Protein AF-A0A969AAN6-F1 (afdb_monomer)

pLDDT: mean 75.28, std 13.53, range [41.28, 96.81]

Nearest PDB structures (foldseek):
  6hk0-assembly2_J  TM=3.402E-01  e=3.023E+00  Dickeya chrysanthemi
  3wev-assembly1_A  TM=3.559E-01  e=5.634E+00  Marinomonas mediterranea MMB-1
  6ssp-assembly1_B  TM=2.022E-01  e=3.643E+00  Dickeya chrysanthemi

Sequence (263 aa):
MKCCPDYSALLREIYKVVQQNKKAIGVDEYPASVPVSLINKEGKEKGAKKILNLTQLLAWYVERFDEVVGQFEIPINIDDIDLIQAGNQSVKIRLPNIAESIAEIFLMVLNMTINSEVQTNIATRTLVETGADKQQNFKSYMMLEAITEYLGFRYKEESKTMPLAFTPGEESFQKMLVEKQVEVSCIEFDDKINLPKQMQELLNAAAIIRGALWKQLDPKKDFKQQLLESLIASSELLKKGTGTLDLSKLEKEINQIQKEQNE

Radius of gyration: 55.17 Å; Cα contacts (8 Å, |Δi|>4): 167; chains: 1; bounding box: 115×36×167 Å

Structure (mmCIF, N/CA/C/O backbone):
data_AF-A0A969AAN6-F1
#
_entry.id   AF-A0A969AAN6-F1
#
loop_
_atom_site.group_PDB
_atom_site.id
_atom_site.type_symbol
_atom_site.label_atom_id
_atom_site.label_alt_id
_atom_site.label_comp_id
_atom_site.label_asym_id
_atom_site.label_entity_id
_atom_site.label_seq_id
_atom_site.pdbx_PDB_ins_code
_atom_site.Cartn_x
_atom_site.Cartn_y
_atom_site.Cartn_z
_atom_site.occupancy
_atom_site.B_iso_or_equiv
_atom_site.auth_seq_id
_atom_site.auth_comp_id
_atom_site.auth_asym_id
_atom_site.auth_atom_id
_atom_site.pdbx_PDB_model_num
ATOM 1 N N . MET A 1 1 ? 50.271 3.048 -99.594 1.00 46.69 1 MET A N 1
ATOM 2 C CA . MET A 1 1 ? 50.083 2.699 -98.169 1.00 46.69 1 MET A CA 1
ATOM 3 C C . MET A 1 1 ? 49.767 3.971 -97.393 1.00 46.69 1 MET A C 1
ATOM 5 O O . MET A 1 1 ? 50.673 4.752 -97.147 1.00 46.69 1 MET A O 1
ATOM 9 N N . LYS A 1 2 ? 48.492 4.232 -97.076 1.00 49.69 2 LYS A N 1
ATOM 10 C CA . LYS A 1 2 ? 48.108 5.223 -96.056 1.00 49.69 2 LYS A CA 1
ATOM 11 C C . LYS A 1 2 ? 47.759 4.418 -94.806 1.00 49.69 2 LYS A C 1
ATOM 13 O O . LYS A 1 2 ? 46.663 3.876 -94.715 1.00 49.69 2 LYS A O 1
ATOM 18 N N . CYS A 1 3 ? 48.748 4.212 -93.942 1.00 53.47 3 CYS A N 1
ATOM 19 C CA . CYS A 1 3 ? 48.551 3.529 -92.669 1.00 53.47 3 CYS A CA 1
ATOM 20 C C . CYS A 1 3 ? 47.768 4.450 -91.727 1.00 53.47 3 CYS A C 1
ATOM 22 O O . CYS A 1 3 ? 48.200 5.572 -91.482 1.00 53.47 3 CYS A O 1
ATOM 24 N N . CYS A 1 4 ? 46.662 3.917 -91.203 1.00 61.09 4 CYS A N 1
ATOM 25 C CA . CYS A 1 4 ? 45.775 4.456 -90.165 1.00 61.09 4 CYS A CA 1
ATOM 26 C C . CYS A 1 4 ? 44.693 5.467 -90.624 1.00 61.09 4 CYS A C 1
ATOM 28 O O . CYS A 1 4 ? 45.016 6.544 -91.123 1.00 61.09 4 CYS A O 1
ATOM 30 N N . PRO A 1 5 ? 43.397 5.145 -90.420 1.00 64.31 5 PRO A N 1
ATOM 31 C CA . PRO A 1 5 ? 42.304 6.117 -90.460 1.00 64.31 5 PRO A CA 1
ATOM 32 C C . PRO A 1 5 ? 42.506 7.218 -89.410 1.00 64.31 5 PRO A C 1
ATOM 34 O O . PRO A 1 5 ? 42.994 6.956 -88.310 1.00 64.31 5 PRO A O 1
ATOM 37 N N . ASP A 1 6 ? 42.126 8.450 -89.745 1.00 66.50 6 ASP A N 1
ATOM 38 C CA . ASP A 1 6 ? 42.251 9.610 -88.862 1.00 66.50 6 ASP A CA 1
ATOM 39 C C . ASP A 1 6 ? 41.150 9.593 -87.784 1.00 66.50 6 ASP A C 1
ATOM 41 O O . ASP A 1 6 ? 40.054 10.122 -87.958 1.00 66.50 6 ASP A O 1
ATOM 45 N N . TYR A 1 7 ? 41.434 8.937 -86.656 1.00 70.31 7 TYR A N 1
ATOM 46 C CA . TYR A 1 7 ? 40.532 8.840 -85.499 1.00 70.31 7 TYR A CA 1
ATOM 47 C C . TYR A 1 7 ? 40.575 10.077 -84.579 1.00 70.31 7 TYR A C 1
ATOM 49 O O . TYR A 1 7 ? 40.035 10.049 -83.469 1.00 70.31 7 TYR A O 1
ATOM 57 N N . SER A 1 8 ? 41.210 11.175 -85.004 1.00 74.88 8 SER A N 1
ATOM 58 C CA . SER A 1 8 ? 41.414 12.367 -84.169 1.00 74.88 8 SER A CA 1
ATOM 59 C C . SER A 1 8 ? 40.109 13.049 -83.734 1.00 74.88 8 SER A C 1
ATOM 61 O O . SER A 1 8 ? 40.045 13.591 -82.629 1.00 74.88 8 SER A O 1
ATOM 63 N N . ALA A 1 9 ? 39.052 12.989 -84.550 1.00 77.06 9 ALA A N 1
ATOM 64 C CA . ALA A 1 9 ? 37.740 13.549 -84.216 1.00 77.06 9 ALA A CA 1
ATOM 65 C C . ALA A 1 9 ? 37.031 12.755 -83.103 1.00 77.06 9 ALA A C 1
ATOM 67 O O . ALA A 1 9 ? 36.585 13.337 -82.115 1.00 77.06 9 ALA A O 1
ATOM 68 N N . LEU A 1 10 ? 37.012 11.425 -83.221 1.00 80.81 10 LEU A N 1
ATOM 69 C CA . LEU A 1 10 ? 36.385 10.521 -82.253 1.00 80.81 10 LEU A CA 1
ATOM 70 C C . LEU A 1 10 ? 37.125 10.534 -80.905 1.00 80.81 10 LEU A C 1
ATOM 72 O O . LEU A 1 10 ? 36.500 10.566 -79.848 1.00 80.81 10 LEU A O 1
ATOM 76 N N . LEU A 1 11 ? 38.460 10.629 -80.924 1.00 81.38 11 LEU A N 1
ATOM 77 C CA . LEU A 1 11 ? 39.267 10.797 -79.709 1.00 81.38 11 LEU A CA 1
ATOM 78 C C . LEU A 1 11 ? 38.970 12.114 -78.972 1.00 81.38 11 LEU A C 1
ATOM 80 O O . LEU A 1 11 ? 38.941 12.129 -77.742 1.00 81.38 11 LEU A O 1
ATOM 84 N N . ARG A 1 12 ? 38.715 13.217 -79.692 1.00 82.38 12 ARG A N 1
ATOM 85 C CA . ARG A 1 12 ? 38.344 14.508 -79.078 1.00 82.38 12 ARG A CA 1
ATOM 86 C C . ARG A 1 12 ? 36.968 14.461 -78.421 1.00 82.38 12 ARG A C 1
ATOM 88 O O . ARG A 1 12 ? 36.775 15.078 -77.375 1.00 82.38 12 ARG A O 1
ATOM 95 N N . GLU A 1 13 ? 36.022 13.756 -79.028 1.00 84.00 13 GLU A N 1
ATOM 96 C CA . GLU A 1 13 ? 34.670 13.607 -78.491 1.00 84.00 13 GLU A CA 1
ATOM 97 C C . GLU A 1 13 ? 34.660 12.715 -77.245 1.00 84.00 13 GLU A C 1
ATOM 99 O O . GLU A 1 13 ? 34.151 13.127 -76.203 1.00 84.00 13 GLU A O 1
ATOM 104 N N . ILE A 1 14 ? 35.355 11.572 -77.293 1.00 85.56 14 ILE A N 1
ATOM 105 C CA . ILE A 1 14 ? 35.567 10.712 -76.120 1.00 85.56 14 ILE A CA 1
ATOM 106 C C . ILE A 1 14 ? 36.261 11.490 -74.998 1.00 85.56 14 ILE A C 1
ATOM 108 O O . ILE A 1 14 ? 35.837 11.414 -73.848 1.00 85.56 14 ILE A O 1
ATOM 112 N N . TYR A 1 15 ? 37.284 12.291 -75.310 1.00 86.12 15 TYR A N 1
ATOM 113 C CA . TYR A 1 15 ? 37.968 13.106 -74.306 1.00 86.12 15 TYR A CA 1
ATOM 114 C C . TYR A 1 15 ? 37.029 14.116 -73.632 1.00 86.12 15 TYR A C 1
ATOM 116 O O . TYR A 1 15 ? 37.066 14.256 -72.410 1.00 86.12 15 TYR A O 1
ATOM 124 N N . LYS A 1 16 ? 36.145 14.782 -74.389 1.00 85.69 16 LYS A N 1
ATOM 125 C CA . LYS A 1 16 ? 35.135 15.690 -73.818 1.00 85.69 16 LYS A CA 1
ATOM 126 C C . LYS A 1 16 ? 34.173 14.961 -72.883 1.00 85.69 16 LYS A C 1
ATOM 128 O O . LYS A 1 16 ? 33.934 15.452 -71.783 1.00 85.69 16 LYS A O 1
ATOM 133 N N . VAL A 1 17 ? 33.668 13.797 -73.289 1.00 84.62 17 VAL A N 1
ATOM 134 C CA . VAL A 1 17 ? 32.757 12.984 -72.464 1.00 84.62 17 VAL A CA 1
ATOM 135 C C . VAL A 1 17 ? 33.457 12.504 -71.191 1.00 84.62 17 VAL A C 1
ATOM 137 O O . VAL A 1 17 ? 32.902 12.598 -70.100 1.00 84.62 17 VAL A O 1
ATOM 140 N N . VAL A 1 18 ? 34.713 12.064 -71.293 1.00 85.38 18 VAL A N 1
ATOM 141 C CA . VAL A 1 18 ? 35.516 11.656 -70.132 1.00 85.38 18 VAL A CA 1
ATOM 142 C C . VAL A 1 18 ? 35.739 12.827 -69.172 1.00 85.38 18 VAL A C 1
ATOM 144 O O . VAL A 1 18 ? 35.601 12.643 -67.967 1.00 85.38 18 VAL A O 1
ATOM 147 N N . GLN A 1 19 ? 36.032 14.030 -69.669 1.00 82.56 19 GLN A N 1
ATOM 148 C CA . GLN A 1 19 ? 36.203 15.220 -68.825 1.00 82.56 19 GLN A CA 1
ATOM 149 C C . GLN A 1 19 ? 34.896 15.658 -68.149 1.00 82.56 19 GLN A C 1
ATOM 151 O O . GLN A 1 19 ? 34.893 16.012 -66.972 1.00 82.56 19 GLN A O 1
ATOM 156 N N . GLN A 1 20 ? 33.768 15.582 -68.859 1.00 82.69 20 GLN A N 1
ATOM 157 C CA . GLN A 1 20 ? 32.450 15.843 -68.276 1.00 82.69 20 GLN A CA 1
ATOM 158 C C . GLN A 1 20 ? 32.121 14.842 -67.162 1.00 82.69 20 GLN A C 1
ATOM 160 O O . GLN A 1 20 ? 31.696 15.253 -66.085 1.00 82.69 20 GLN A O 1
ATOM 165 N N . ASN A 1 21 ? 32.394 13.553 -67.379 1.00 81.00 21 ASN A N 1
ATOM 166 C CA . ASN A 1 21 ? 32.179 12.512 -66.375 1.00 81.00 21 ASN A CA 1
ATOM 167 C C . ASN A 1 21 ? 33.110 12.668 -65.165 1.00 81.00 21 ASN A C 1
ATOM 169 O O . ASN A 1 21 ? 32.663 12.527 -64.031 1.00 81.00 21 ASN A O 1
ATOM 173 N N . LYS A 1 22 ? 34.385 13.013 -65.376 1.00 81.38 22 LYS A N 1
ATOM 174 C CA . LYS A 1 22 ? 35.328 13.296 -64.282 1.00 81.38 22 LYS A CA 1
ATOM 175 C C . LYS A 1 22 ? 34.863 14.450 -63.405 1.00 81.38 22 LYS A C 1
ATOM 177 O O . LYS A 1 22 ? 34.877 14.312 -62.185 1.00 81.38 22 LYS A O 1
ATOM 182 N N . LYS A 1 23 ? 34.390 15.536 -64.025 1.00 79.25 23 LYS A N 1
ATOM 183 C CA . LYS A 1 23 ? 33.840 16.697 -63.320 1.00 79.25 23 LYS A CA 1
ATOM 184 C C . LYS A 1 23 ? 32.531 16.372 -62.597 1.00 79.25 23 LYS A C 1
ATOM 186 O O . LYS A 1 23 ? 32.333 16.839 -61.485 1.00 79.25 23 LYS A O 1
ATOM 191 N N . ALA A 1 24 ? 31.659 15.562 -63.198 1.00 75.31 24 ALA A N 1
ATOM 192 C CA . ALA A 1 24 ? 30.404 15.137 -62.576 1.00 75.31 24 ALA A CA 1
ATOM 193 C C . ALA A 1 24 ? 30.620 14.214 -61.362 1.00 75.31 24 ALA A C 1
ATOM 195 O O . ALA A 1 24 ? 29.865 14.285 -60.400 1.00 75.31 24 ALA A O 1
ATOM 196 N N . ILE A 1 25 ? 31.649 13.361 -61.403 1.00 77.75 25 ILE A N 1
ATOM 197 C CA . ILE A 1 25 ? 31.992 12.416 -60.326 1.00 77.75 25 ILE A CA 1
ATOM 198 C C . ILE A 1 25 ? 32.949 13.056 -59.293 1.00 77.75 25 ILE A C 1
ATOM 200 O O . ILE A 1 25 ? 33.106 12.538 -58.190 1.00 77.75 25 ILE A O 1
ATOM 204 N N . GLY A 1 26 ? 33.589 14.183 -59.626 1.00 76.00 26 GLY A N 1
ATOM 205 C CA . GLY A 1 26 ? 34.532 14.882 -58.744 1.00 76.00 26 GLY A CA 1
ATOM 206 C C . GLY A 1 26 ? 35.886 14.176 -58.605 1.00 76.00 26 GLY A C 1
ATOM 207 O O . GLY A 1 26 ? 36.566 14.323 -57.595 1.00 76.00 26 GLY A O 1
ATOM 208 N N . VAL A 1 27 ? 36.298 13.379 -59.599 1.00 77.50 27 VAL A N 1
ATOM 209 C CA . VAL A 1 27 ? 37.546 12.585 -59.525 1.00 77.50 27 VAL A CA 1
ATOM 210 C C . VAL A 1 27 ? 38.800 13.470 -59.590 1.00 77.50 27 VAL A C 1
ATO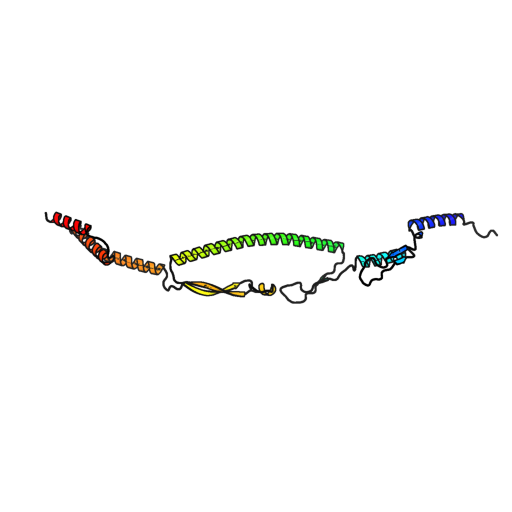M 212 O O . VAL A 1 27 ? 39.849 13.081 -59.084 1.00 77.50 27 VAL A O 1
ATOM 215 N N . ASP A 1 28 ? 38.690 14.668 -60.169 1.00 76.75 28 ASP A N 1
ATOM 216 C CA . ASP A 1 28 ? 39.804 15.620 -60.286 1.00 76.75 28 ASP A CA 1
ATOM 217 C C . ASP A 1 28 ? 40.133 16.338 -58.960 1.00 76.75 28 ASP A C 1
ATOM 219 O O . ASP A 1 28 ? 41.177 16.976 -58.851 1.00 76.75 28 ASP A O 1
ATOM 223 N N . GLU A 1 29 ? 39.269 16.227 -57.944 1.00 77.94 29 GLU A N 1
ATOM 224 C CA . GLU A 1 29 ? 39.454 16.862 -56.629 1.00 77.94 29 GLU A CA 1
ATOM 225 C C . GLU A 1 29 ? 40.270 15.994 -55.650 1.00 77.94 29 GLU A C 1
ATOM 227 O O . GLU A 1 29 ? 40.600 16.429 -54.546 1.00 77.94 29 GLU A O 1
ATOM 232 N N . TYR A 1 30 ? 40.643 14.772 -56.052 1.00 79.75 30 TYR A N 1
ATOM 233 C CA . TYR A 1 30 ? 41.543 13.912 -55.283 1.00 79.75 30 TYR A CA 1
ATOM 234 C C . TYR A 1 30 ? 43.016 14.247 -55.589 1.00 79.75 30 TYR A C 1
ATOM 236 O O . TYR A 1 30 ? 43.366 14.484 -56.745 1.00 79.75 30 TYR A O 1
ATOM 244 N N . PRO A 1 31 ? 43.924 14.211 -54.593 1.00 80.62 31 PRO A N 1
ATOM 245 C CA . PRO A 1 31 ? 43.740 13.643 -53.258 1.00 80.62 31 PRO A CA 1
ATOM 246 C C . PRO A 1 31 ? 43.085 14.573 -52.228 1.00 80.62 31 PRO A C 1
ATOM 248 O O . PRO A 1 31 ? 43.532 15.699 -52.021 1.00 80.62 31 PRO A O 1
ATOM 251 N N . ALA A 1 32 ? 42.109 14.041 -51.489 1.00 81.81 32 ALA A N 1
ATOM 252 C CA . ALA A 1 32 ? 41.458 14.723 -50.371 1.00 81.81 32 ALA A CA 1
ATOM 253 C C . ALA A 1 32 ? 42.092 14.318 -49.030 1.00 81.81 32 ALA A C 1
ATOM 255 O O . ALA A 1 32 ? 42.529 13.179 -48.849 1.00 81.81 32 ALA A O 1
ATOM 256 N N . SER A 1 33 ? 42.144 15.244 -48.073 1.00 83.56 33 SER A N 1
ATOM 257 C CA . SER A 1 33 ? 42.649 14.993 -46.719 1.00 83.56 33 SER A CA 1
ATOM 258 C C . SER A 1 33 ? 41.476 14.877 -45.752 1.00 83.56 33 SER A C 1
ATOM 260 O O . SER A 1 33 ? 40.798 15.869 -45.499 1.00 83.56 33 SER A O 1
ATOM 262 N N . VAL A 1 34 ? 41.249 13.686 -45.202 1.00 84.94 34 VAL A N 1
ATOM 263 C CA . VAL A 1 34 ? 40.163 13.419 -44.244 1.00 84.94 34 VAL A CA 1
ATOM 264 C C . VAL A 1 34 ? 40.731 13.053 -42.871 1.00 84.94 34 VAL A C 1
ATOM 266 O O . VAL A 1 34 ? 41.859 12.558 -42.792 1.00 84.94 34 VAL A O 1
ATOM 269 N N . PRO A 1 35 ? 40.002 13.278 -41.767 1.00 83.31 35 PRO A N 1
ATOM 270 C CA . PRO A 1 35 ? 40.460 12.837 -40.455 1.00 83.31 35 PRO A CA 1
ATOM 271 C C . PRO A 1 35 ? 40.505 11.306 -40.370 1.00 83.31 35 PRO A C 1
ATOM 273 O O . PRO A 1 35 ? 39.678 10.607 -40.954 1.00 83.31 35 PRO A O 1
ATOM 276 N N . VAL A 1 36 ? 41.474 10.775 -39.622 1.00 80.69 36 VAL A N 1
ATOM 277 C CA . VAL A 1 36 ? 41.607 9.327 -39.397 1.00 80.69 36 VAL A CA 1
ATOM 278 C C . VAL A 1 36 ? 40.400 8.776 -38.640 1.00 80.69 36 VAL A C 1
ATOM 280 O O . VAL A 1 36 ? 39.947 7.704 -39.001 1.00 80.69 36 VAL A O 1
ATOM 283 N N . SER A 1 37 ? 39.840 9.511 -37.672 1.00 77.50 37 SER A N 1
ATOM 284 C CA . SER A 1 37 ? 38.659 9.132 -36.879 1.00 77.50 37 SER A CA 1
ATOM 285 C C . SER A 1 37 ? 37.727 10.333 -36.697 1.00 77.50 37 SER A C 1
ATOM 287 O O . SER A 1 37 ? 38.204 11.458 -36.540 1.00 77.50 37 SER A O 1
ATOM 289 N N . LEU A 1 38 ? 36.408 10.100 -36.686 1.00 75.44 38 LEU A N 1
ATOM 290 C CA . LEU A 1 38 ? 35.402 11.122 -36.342 1.00 75.44 38 LEU A CA 1
ATOM 291 C C . LEU A 1 38 ? 35.129 11.201 -34.831 1.00 75.44 38 LEU A C 1
ATOM 293 O O . LEU A 1 38 ? 34.521 12.161 -34.363 1.00 75.44 38 LEU A O 1
ATOM 297 N N . ILE A 1 39 ? 35.596 10.213 -34.062 1.00 74.12 39 ILE A N 1
ATOM 298 C CA . ILE A 1 39 ? 35.411 10.145 -32.612 1.00 74.12 39 ILE A CA 1
ATOM 299 C C . ILE A 1 39 ? 36.746 10.412 -31.921 1.00 74.12 39 ILE A C 1
ATOM 301 O O . ILE A 1 39 ? 37.727 9.695 -32.139 1.00 74.12 39 ILE A O 1
ATOM 305 N N . ASN A 1 40 ? 36.757 11.402 -31.031 1.00 62.03 40 ASN A N 1
ATOM 306 C CA . ASN A 1 40 ? 37.857 11.654 -30.106 1.00 62.03 40 ASN A CA 1
ATOM 307 C C . ASN A 1 40 ? 37.678 10.787 -28.850 1.00 62.03 40 ASN A C 1
ATOM 309 O O . ASN A 1 40 ? 37.152 11.251 -27.844 1.00 62.03 40 ASN A O 1
ATOM 313 N N . LYS A 1 41 ? 38.099 9.520 -28.908 1.00 57.06 41 LYS A N 1
ATOM 314 C CA . LYS A 1 41 ? 38.332 8.705 -27.702 1.00 57.06 41 LYS A CA 1
ATOM 315 C C . LYS A 1 41 ? 39.822 8.733 -27.371 1.00 57.06 41 LYS A C 1
ATOM 317 O O . LYS A 1 41 ? 40.653 8.683 -28.280 1.00 57.06 41 LYS A O 1
ATOM 322 N N . GLU A 1 42 ? 40.155 8.827 -26.086 1.00 49.59 42 GLU A N 1
ATOM 323 C CA . GLU A 1 42 ? 41.535 8.735 -25.604 1.00 49.59 42 GLU A CA 1
ATOM 324 C C . GLU A 1 42 ? 42.153 7.418 -26.104 1.00 49.59 42 GLU A C 1
ATOM 326 O O . GLU A 1 42 ? 41.654 6.338 -25.802 1.00 49.59 42 GLU A O 1
ATOM 331 N N . GLY A 1 43 ? 43.180 7.513 -26.958 1.00 54.94 43 GLY A N 1
ATOM 332 C CA . GLY A 1 43 ? 43.880 6.355 -27.529 1.00 54.94 43 GLY A CA 1
ATOM 333 C C . GLY A 1 43 ? 43.631 6.045 -29.014 1.00 54.94 43 GLY A C 1
ATOM 334 O O . GLY A 1 43 ? 44.297 5.155 -29.534 1.00 54.94 43 GLY A O 1
ATOM 335 N N . LYS A 1 44 ? 42.750 6.762 -29.734 1.00 57.28 44 LYS A N 1
ATOM 336 C CA . LYS A 1 44 ? 42.672 6.662 -31.211 1.00 57.28 44 LYS A CA 1
ATOM 337 C C . LYS A 1 44 ? 43.577 7.695 -31.896 1.00 57.28 44 LYS A C 1
ATOM 339 O O . LYS A 1 44 ? 43.675 8.838 -31.449 1.00 57.28 44 LYS A O 1
ATOM 344 N N . GLU A 1 45 ? 44.239 7.281 -32.979 1.00 57.03 45 GLU A N 1
ATOM 345 C CA . GLU A 1 45 ? 45.219 8.090 -33.713 1.00 57.03 45 GLU A CA 1
ATOM 346 C C . GLU A 1 45 ? 44.623 9.421 -34.196 1.00 57.03 45 GLU A C 1
ATOM 348 O O . GLU A 1 45 ? 43.704 9.467 -35.017 1.00 57.03 45 GLU A O 1
ATOM 353 N N . LYS A 1 46 ? 45.183 10.529 -33.698 1.00 59.56 46 LYS A N 1
ATOM 354 C CA . LYS A 1 46 ? 44.942 11.867 -34.239 1.00 59.56 46 LYS A CA 1
ATOM 355 C C . LYS A 1 46 ? 45.806 12.026 -35.484 1.00 59.56 46 LYS A C 1
ATOM 357 O O . LYS A 1 46 ? 47.025 12.124 -35.385 1.00 59.56 46 LYS A O 1
ATOM 362 N N . GLY A 1 47 ? 45.179 12.059 -36.653 1.00 68.00 47 GLY A N 1
ATOM 363 C CA . GLY A 1 47 ? 45.892 12.215 -37.913 1.00 68.00 47 GLY A CA 1
ATOM 364 C C . GLY A 1 47 ? 44.962 12.540 -39.071 1.00 68.00 47 GLY A C 1
ATOM 365 O O . GLY A 1 47 ? 43.743 12.390 -38.970 1.00 68.00 47 GLY A O 1
ATOM 366 N N . ALA A 1 48 ? 45.552 12.983 -40.176 1.00 76.81 48 ALA A N 1
ATOM 367 C CA . ALA A 1 48 ? 44.862 13.157 -41.444 1.00 76.81 48 ALA A CA 1
ATOM 368 C C . ALA A 1 48 ? 45.292 12.043 -42.409 1.00 76.81 48 ALA A C 1
ATOM 370 O O . ALA A 1 48 ? 46.483 11.860 -42.666 1.00 76.81 48 ALA A O 1
ATOM 371 N N . LYS A 1 49 ? 44.324 11.293 -42.940 1.00 81.81 49 LYS A N 1
ATOM 372 C CA . LYS A 1 49 ? 44.528 10.271 -43.968 1.00 81.81 49 LYS A CA 1
ATOM 373 C C . LYS A 1 49 ? 44.298 10.911 -45.333 1.00 81.81 49 LYS A C 1
ATOM 375 O O . LYS A 1 49 ? 43.263 11.531 -45.573 1.00 81.81 49 LYS A O 1
ATOM 380 N N . LYS A 1 50 ? 45.263 10.756 -46.240 1.00 84.56 50 LYS A N 1
ATOM 381 C CA . LYS A 1 50 ? 45.091 11.160 -47.640 1.00 84.56 50 LYS A CA 1
ATOM 382 C C . LYS A 1 50 ? 44.339 10.070 -48.390 1.00 84.56 50 LYS A C 1
ATOM 384 O O . LYS A 1 50 ? 44.727 8.905 -48.345 1.00 84.56 50 LYS A O 1
ATOM 389 N N . ILE A 1 51 ? 43.287 10.468 -49.084 1.00 84.44 51 ILE A N 1
ATOM 390 C CA . ILE A 1 51 ? 42.441 9.608 -49.901 1.00 84.44 51 ILE A CA 1
ATOM 391 C C . ILE A 1 51 ? 42.702 9.945 -51.360 1.00 84.44 51 ILE A C 1
ATOM 393 O O . ILE A 1 51 ? 42.615 11.104 -51.756 1.00 84.44 51 ILE A O 1
ATOM 397 N N . LEU A 1 52 ? 43.058 8.930 -52.145 1.00 84.06 52 LEU A N 1
ATOM 398 C CA . LEU A 1 52 ? 43.545 9.091 -53.517 1.00 84.06 52 LEU A CA 1
ATOM 399 C C . LEU A 1 52 ? 42.444 8.905 -54.567 1.00 84.06 52 LEU A C 1
ATOM 401 O O . LEU A 1 52 ? 42.627 9.301 -55.714 1.00 84.06 52 LEU A O 1
ATOM 405 N N . ASN A 1 53 ? 41.327 8.270 -54.206 1.00 83.31 53 ASN A N 1
ATOM 406 C CA . ASN A 1 53 ? 40.223 8.001 -55.120 1.00 83.31 53 ASN A CA 1
ATOM 407 C C . ASN A 1 53 ? 38.874 7.908 -54.385 1.00 83.31 53 ASN A C 1
ATOM 409 O O . ASN A 1 53 ? 38.813 7.764 -53.163 1.00 83.31 53 ASN A O 1
ATOM 413 N N . LEU A 1 54 ? 37.788 7.939 -55.160 1.00 83.81 54 LEU A N 1
ATOM 414 C CA . LEU A 1 54 ? 36.418 7.868 -54.649 1.00 83.81 54 LEU A CA 1
ATOM 415 C C . LEU A 1 54 ? 36.126 6.572 -53.880 1.00 83.81 54 LEU A C 1
ATOM 417 O O . LEU A 1 54 ? 35.440 6.599 -52.864 1.00 83.81 54 LEU A O 1
ATOM 421 N N . THR A 1 55 ? 36.673 5.438 -54.319 1.00 85.56 55 THR A N 1
ATOM 422 C CA . THR A 1 55 ? 36.476 4.147 -53.642 1.00 85.56 55 THR A CA 1
ATOM 423 C C . THR A 1 55 ? 37.048 4.161 -52.224 1.00 85.56 55 THR A C 1
ATOM 425 O O . THR A 1 55 ? 36.418 3.653 -51.302 1.00 85.56 55 THR A O 1
ATOM 428 N N . GLN A 1 56 ? 38.213 4.783 -52.026 1.00 84.12 56 GLN A N 1
ATOM 429 C CA . GLN A 1 56 ? 38.808 4.970 -50.704 1.00 84.12 56 GLN A CA 1
ATOM 430 C C . GLN A 1 56 ? 38.001 5.954 -49.847 1.00 84.12 56 GLN A C 1
ATOM 432 O O . GLN A 1 56 ? 37.934 5.758 -48.636 1.00 84.12 56 GLN A O 1
ATOM 437 N N . LEU A 1 57 ? 37.363 6.967 -50.449 1.00 85.56 57 LEU A N 1
ATOM 438 C CA . LEU A 1 57 ? 36.442 7.858 -49.734 1.00 85.56 57 LEU A CA 1
ATOM 439 C C . LEU A 1 57 ? 35.199 7.113 -49.249 1.00 85.56 57 LEU A C 1
ATOM 441 O O . LEU A 1 57 ? 34.817 7.264 -48.094 1.00 85.56 57 LEU A O 1
ATOM 445 N N . LEU A 1 58 ? 34.604 6.283 -50.105 1.00 86.25 58 LEU A N 1
ATOM 446 C CA . LEU A 1 58 ? 33.446 5.459 -49.759 1.00 86.25 58 LEU A CA 1
ATOM 447 C C . LEU A 1 58 ? 33.784 4.434 -48.672 1.00 86.25 58 LEU A C 1
ATOM 449 O O . LEU A 1 58 ? 33.036 4.308 -47.709 1.00 86.25 58 LEU A O 1
ATOM 453 N N . ALA A 1 59 ? 34.927 3.752 -48.784 1.00 85.75 59 ALA A N 1
ATOM 454 C CA . ALA A 1 59 ? 35.392 2.824 -47.755 1.00 85.75 59 ALA A CA 1
ATOM 455 C C . ALA A 1 59 ? 35.610 3.539 -46.413 1.00 85.75 59 ALA A C 1
ATOM 457 O O . ALA A 1 59 ? 35.106 3.092 -45.387 1.00 85.75 59 ALA A O 1
ATOM 458 N N . TRP A 1 60 ? 36.280 4.697 -46.429 1.00 86.12 60 TRP A N 1
ATOM 459 C CA . TRP A 1 60 ? 36.450 5.520 -45.234 1.00 86.12 60 TRP A CA 1
ATOM 460 C C . TRP A 1 60 ? 35.104 5.965 -44.651 1.00 86.12 60 TRP A C 1
ATOM 462 O O . TRP A 1 60 ? 34.917 5.890 -43.441 1.00 86.12 60 TRP A O 1
ATOM 472 N N . TYR A 1 61 ? 34.156 6.384 -45.492 1.00 85.44 61 TYR A N 1
ATOM 473 C CA . TYR A 1 61 ? 32.832 6.816 -45.053 1.00 85.44 61 TYR A CA 1
ATOM 474 C C . TYR A 1 61 ? 32.070 5.686 -44.361 1.00 85.44 61 TYR A C 1
ATOM 476 O O . TYR A 1 61 ? 31.547 5.904 -43.276 1.00 85.44 61 TYR A O 1
ATOM 484 N N . VAL A 1 62 ? 32.052 4.481 -44.939 1.00 85.31 62 VAL A N 1
ATOM 485 C CA . VAL A 1 62 ? 31.383 3.316 -44.339 1.00 85.31 62 VAL A CA 1
ATOM 486 C C . VAL A 1 62 ? 32.046 2.920 -43.019 1.00 85.31 62 VAL A C 1
ATOM 488 O O . VAL A 1 62 ? 31.343 2.719 -42.037 1.00 85.31 62 VAL A O 1
ATOM 491 N N . GLU A 1 63 ? 33.381 2.889 -42.954 1.00 82.44 63 GLU A N 1
ATOM 492 C CA . GLU A 1 63 ? 34.104 2.623 -41.702 1.00 82.44 63 GLU A CA 1
ATOM 493 C C . GLU A 1 63 ? 33.799 3.671 -40.627 1.00 82.44 63 GLU A C 1
ATOM 495 O O . GLU A 1 63 ? 33.596 3.333 -39.466 1.00 82.44 63 GLU A O 1
ATOM 500 N N . ARG A 1 64 ? 33.777 4.962 -40.983 1.00 83.69 64 ARG A N 1
ATOM 501 C CA . ARG A 1 64 ? 33.476 6.023 -40.013 1.00 83.69 64 ARG A CA 1
ATOM 502 C C . ARG A 1 64 ? 32.002 6.040 -39.622 1.00 83.69 64 ARG A C 1
ATOM 504 O O . ARG A 1 64 ? 31.691 6.387 -38.489 1.00 83.69 64 ARG A O 1
ATOM 511 N N . PHE A 1 65 ? 31.106 5.683 -40.535 1.00 81.00 65 PHE A N 1
ATOM 512 C CA . PHE A 1 65 ? 29.685 5.545 -40.250 1.00 81.00 65 PHE A CA 1
ATOM 513 C C . PHE A 1 65 ? 29.441 4.393 -39.271 1.00 81.00 65 PHE A C 1
ATOM 515 O O . PHE A 1 65 ? 28.735 4.591 -38.290 1.00 81.00 65 PHE A O 1
ATOM 522 N N . ASP A 1 66 ? 30.105 3.251 -39.463 1.00 76.62 66 ASP A N 1
ATOM 523 C CA . ASP A 1 66 ? 30.112 2.139 -38.504 1.00 76.62 66 ASP A CA 1
ATOM 524 C C . ASP A 1 66 ? 30.721 2.553 -37.153 1.00 76.62 66 ASP A C 1
ATOM 526 O O . ASP A 1 66 ? 30.169 2.253 -36.100 1.00 76.62 66 ASP A O 1
ATOM 530 N N . GLU A 1 67 ? 31.798 3.347 -37.145 1.00 71.62 67 GLU A N 1
ATOM 531 C CA . GLU A 1 67 ? 32.343 3.874 -35.889 1.00 71.62 67 GLU A CA 1
ATOM 532 C C . GLU A 1 67 ? 31.374 4.803 -35.142 1.00 71.62 67 GLU A C 1
ATOM 534 O O . GLU A 1 67 ? 31.308 4.735 -33.914 1.00 71.62 67 GLU A O 1
ATOM 539 N N . VAL A 1 68 ? 30.679 5.697 -35.857 1.00 70.94 68 VAL A N 1
ATOM 540 C CA . VAL A 1 68 ? 29.777 6.712 -35.280 1.00 70.94 68 VAL A CA 1
ATOM 541 C C . VAL A 1 68 ? 28.451 6.105 -34.840 1.00 70.94 68 VAL A C 1
ATOM 543 O O . VAL A 1 68 ? 27.947 6.466 -33.779 1.00 70.94 68 VAL A O 1
ATOM 546 N N . VAL A 1 69 ? 27.887 5.206 -35.644 1.00 69.62 69 VAL A N 1
ATOM 547 C CA . VAL A 1 69 ? 26.596 4.568 -35.363 1.00 69.62 69 VAL A CA 1
ATOM 548 C C . VAL A 1 69 ? 26.762 3.342 -34.456 1.00 69.62 69 VAL A C 1
ATOM 550 O O . VAL A 1 69 ? 25.861 3.037 -33.678 1.00 69.62 69 VAL A O 1
ATOM 553 N N . GLY A 1 70 ? 27.939 2.708 -34.462 1.00 65.62 70 GLY A N 1
ATOM 554 C CA . GLY A 1 70 ? 28.249 1.517 -33.676 1.00 65.62 70 GLY A CA 1
ATOM 555 C C . GLY A 1 70 ? 27.724 0.223 -34.308 1.00 65.62 70 GLY A C 1
ATOM 556 O O . GLY A 1 70 ? 27.212 0.212 -35.424 1.00 65.62 70 GLY A O 1
ATOM 557 N N . GLN A 1 71 ? 27.837 -0.887 -33.568 1.00 60.44 71 GLN A N 1
ATOM 558 C CA . GLN A 1 71 ? 27.286 -2.178 -33.987 1.00 60.44 71 GLN A CA 1
ATOM 559 C C . GLN A 1 71 ? 25.753 -2.127 -34.028 1.00 60.44 71 GLN A C 1
ATOM 561 O O . GLN A 1 71 ? 25.098 -1.886 -33.012 1.00 60.44 71 GLN A O 1
ATOM 566 N N . PHE A 1 72 ? 25.184 -2.410 -35.198 1.00 55.84 72 PHE A N 1
ATOM 567 C CA . PHE A 1 72 ? 23.771 -2.740 -35.344 1.00 55.84 72 PHE A CA 1
ATOM 568 C C . PHE A 1 72 ? 23.566 -4.171 -34.818 1.00 55.84 72 PHE A C 1
ATOM 570 O O . PHE A 1 72 ? 24.193 -5.086 -35.339 1.00 55.84 72 PHE A O 1
ATOM 577 N N . GLU A 1 73 ? 22.708 -4.345 -33.806 1.00 53.66 73 GLU A N 1
ATOM 578 C CA . GLU A 1 73 ? 22.551 -5.541 -32.947 1.00 53.66 73 GLU A CA 1
ATOM 579 C C . GLU A 1 73 ? 23.475 -5.527 -31.710 1.00 53.66 73 GLU A C 1
ATOM 581 O O . GLU A 1 73 ? 24.506 -6.193 -31.647 1.00 53.66 73 GLU A O 1
ATOM 586 N N . ILE A 1 74 ? 23.074 -4.772 -30.679 1.00 56.34 74 ILE A N 1
ATOM 587 C CA . ILE A 1 74 ? 23.679 -4.856 -29.343 1.00 56.34 74 ILE A CA 1
ATOM 588 C C . ILE A 1 74 ? 22.938 -5.959 -28.571 1.00 56.34 74 ILE A C 1
ATOM 590 O O . ILE A 1 74 ? 21.764 -5.768 -28.246 1.00 56.34 74 ILE A O 1
ATOM 594 N N . PRO A 1 75 ? 23.567 -7.109 -28.265 1.00 57.03 75 PRO A N 1
ATOM 595 C CA . PRO A 1 75 ? 22.950 -8.114 -27.412 1.00 57.03 75 PRO A CA 1
ATOM 596 C C . PRO A 1 75 ? 22.926 -7.594 -25.973 1.00 57.03 75 PRO A C 1
ATOM 598 O O . PRO A 1 75 ? 23.955 -7.554 -25.296 1.00 57.03 75 PRO A O 1
ATOM 601 N N . ILE A 1 76 ? 21.751 -7.184 -25.503 1.00 59.31 76 ILE A N 1
ATOM 602 C CA . ILE A 1 76 ? 21.547 -6.840 -24.097 1.00 59.31 76 ILE A CA 1
ATOM 603 C C . ILE A 1 76 ? 21.219 -8.145 -23.369 1.00 59.31 76 ILE A C 1
ATOM 605 O O . ILE A 1 76 ? 20.211 -8.790 -23.664 1.00 59.31 76 ILE A O 1
ATOM 609 N N . ASN A 1 77 ? 22.095 -8.549 -22.449 1.00 57.69 77 ASN A N 1
ATOM 610 C CA . ASN A 1 77 ? 21.798 -9.602 -21.484 1.00 57.69 77 ASN A CA 1
ATOM 611 C C . ASN A 1 77 ? 21.221 -8.916 -20.247 1.00 57.69 77 ASN A C 1
ATOM 613 O O . ASN A 1 77 ? 21.907 -8.105 -19.625 1.00 57.69 77 ASN A O 1
ATOM 617 N N . ILE A 1 78 ? 19.959 -9.196 -19.938 1.00 58.28 78 ILE A N 1
ATOM 618 C CA . ILE A 1 78 ? 19.343 -8.770 -18.682 1.00 58.28 78 ILE A CA 1
ATOM 619 C C . ILE A 1 78 ? 19.420 -9.967 -17.745 1.00 58.28 78 ILE A C 1
ATOM 621 O O . ILE A 1 78 ? 18.800 -10.991 -18.029 1.00 58.28 78 ILE A 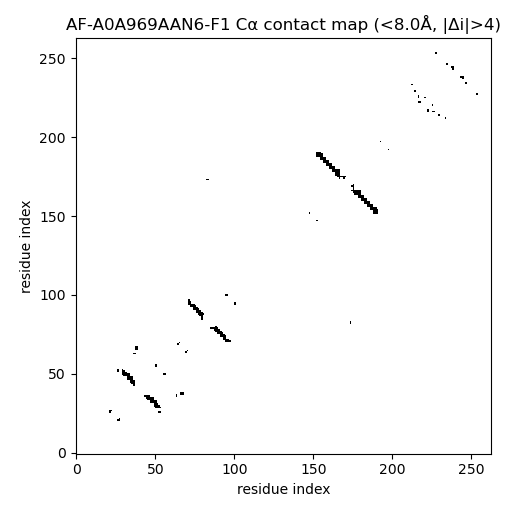O 1
ATOM 625 N N . ASP A 1 79 ? 20.186 -9.831 -16.670 1.00 53.66 79 ASP A N 1
ATOM 626 C CA . ASP A 1 79 ? 20.222 -10.798 -15.578 1.00 53.66 79 ASP A CA 1
ATOM 627 C C . ASP A 1 79 ? 19.219 -10.334 -14.497 1.00 53.66 79 ASP A C 1
ATOM 629 O O . ASP A 1 79 ? 19.169 -9.147 -14.177 1.00 53.66 79 ASP A O 1
ATOM 633 N N . ASP A 1 80 ? 18.409 -11.262 -13.970 1.00 54.03 80 ASP A N 1
ATOM 634 C CA . ASP A 1 80 ? 17.375 -11.076 -12.926 1.00 54.03 80 ASP A CA 1
ATOM 635 C C . ASP A 1 80 ? 16.184 -10.146 -13.270 1.00 54.03 80 ASP A C 1
ATOM 637 O O . ASP A 1 80 ? 16.106 -8.983 -12.880 1.00 54.03 80 ASP A O 1
ATOM 641 N N . ILE A 1 81 ? 15.179 -10.713 -13.947 1.00 55.41 81 ILE A N 1
ATOM 642 C CA . ILE A 1 81 ? 13.892 -10.065 -14.288 1.00 55.41 81 ILE A CA 1
ATOM 643 C C . ILE A 1 81 ? 12.797 -10.252 -13.222 1.00 55.41 81 ILE A C 1
ATOM 645 O O . ILE A 1 81 ? 11.805 -9.525 -13.243 1.00 55.41 81 ILE A O 1
ATOM 649 N N . ASP A 1 82 ? 12.947 -11.217 -12.310 1.00 56.19 82 ASP A N 1
ATOM 650 C CA . ASP A 1 82 ? 11.926 -11.572 -11.319 1.00 56.19 82 ASP A CA 1
ATOM 651 C C . ASP A 1 82 ? 12.431 -11.306 -9.893 1.00 56.19 82 ASP A C 1
ATOM 653 O O . ASP A 1 82 ? 13.425 -11.871 -9.441 1.00 56.19 82 ASP A O 1
ATOM 657 N N . LEU A 1 83 ? 11.738 -10.423 -9.169 1.00 54.84 83 LEU A N 1
ATOM 658 C CA . LEU A 1 83 ? 12.090 -10.021 -7.804 1.00 54.84 83 LEU A CA 1
ATOM 659 C C . LEU A 1 83 ? 11.759 -11.102 -6.760 1.00 54.84 83 LEU A C 1
ATOM 661 O O . LEU A 1 83 ? 12.204 -10.975 -5.617 1.00 54.84 83 LEU A O 1
ATOM 665 N N . ILE A 1 84 ? 10.981 -12.131 -7.129 1.00 55.03 84 ILE A N 1
ATOM 666 C CA . ILE A 1 84 ? 10.445 -13.158 -6.218 1.00 55.03 84 ILE A CA 1
ATOM 667 C C . ILE A 1 84 ? 11.261 -14.464 -6.278 1.00 55.03 84 ILE A C 1
ATOM 669 O O . ILE A 1 84 ? 11.387 -15.155 -5.266 1.00 55.03 84 ILE A O 1
ATOM 673 N N . GLN A 1 85 ? 11.866 -14.798 -7.423 1.00 55.38 85 GLN A N 1
ATOM 674 C CA . GLN A 1 85 ? 12.767 -15.948 -7.572 1.00 55.38 85 GLN A CA 1
ATOM 675 C C . GLN A 1 85 ? 14.188 -15.493 -7.914 1.00 55.38 85 GLN A C 1
ATOM 677 O O . GLN A 1 85 ? 14.464 -15.065 -9.028 1.00 55.38 85 GLN A O 1
ATOM 682 N N . ALA A 1 86 ? 15.117 -15.661 -6.969 1.00 50.88 86 ALA A N 1
ATOM 683 C CA . ALA A 1 86 ? 16.544 -15.499 -7.236 1.00 50.88 86 ALA A CA 1
ATOM 684 C C . ALA A 1 86 ? 17.019 -16.628 -8.164 1.00 50.88 86 ALA A C 1
ATOM 686 O O . ALA A 1 86 ? 17.052 -17.794 -7.759 1.00 50.88 86 ALA A O 1
ATOM 687 N N . GLY A 1 87 ? 17.359 -16.302 -9.413 1.00 49.25 87 GLY A N 1
ATOM 688 C CA . GLY A 1 87 ? 17.694 -17.340 -10.382 1.00 49.25 87 GLY A CA 1
ATOM 689 C C . GLY A 1 87 ? 17.958 -16.874 -11.806 1.00 49.25 87 GLY A C 1
ATOM 690 O O . GLY A 1 87 ? 17.354 -17.433 -12.710 1.00 49.25 87 GLY A O 1
ATOM 691 N N . ASN A 1 88 ? 18.860 -15.910 -12.010 1.00 51.75 88 ASN A N 1
ATOM 692 C CA . ASN A 1 88 ? 19.670 -15.709 -13.221 1.00 51.75 88 ASN A CA 1
ATOM 693 C C . ASN A 1 88 ? 18.965 -16.051 -14.552 1.00 51.75 88 ASN A C 1
ATOM 695 O O . ASN A 1 88 ? 19.430 -16.870 -15.355 1.00 51.75 88 ASN A O 1
ATOM 699 N N . GLN A 1 89 ? 17.796 -15.449 -14.767 1.00 52.22 89 GLN A N 1
ATOM 700 C CA . GLN A 1 89 ? 17.038 -15.592 -16.003 1.00 52.22 89 GLN A CA 1
ATOM 701 C C . GLN A 1 89 ? 17.626 -14.643 -17.046 1.00 52.22 89 GLN A C 1
ATOM 703 O O . GLN A 1 89 ? 17.156 -13.523 -17.212 1.00 52.22 89 GLN A O 1
ATOM 708 N N . SER A 1 90 ? 18.678 -15.087 -17.736 1.00 55.84 90 SER A N 1
ATOM 709 C CA . SER A 1 90 ? 19.271 -14.298 -18.819 1.00 55.84 90 SER A CA 1
ATOM 710 C C . SER A 1 90 ? 18.371 -14.335 -20.058 1.00 55.84 90 SER A C 1
ATOM 712 O O . SER A 1 90 ? 18.302 -15.330 -20.785 1.00 55.84 90 SER A O 1
ATOM 714 N N . VAL A 1 91 ? 17.656 -13.240 -20.313 1.00 58.84 91 VAL A N 1
ATOM 715 C CA . VAL A 1 91 ? 16.918 -13.062 -21.569 1.00 58.84 91 VAL A CA 1
ATOM 716 C C . VAL A 1 91 ? 17.794 -12.276 -22.529 1.00 58.84 91 VAL A C 1
ATOM 718 O O . VAL A 1 91 ? 18.186 -11.142 -22.262 1.00 58.84 91 VAL A O 1
ATOM 721 N N . LYS A 1 92 ? 18.109 -12.901 -23.666 1.00 59.41 92 LYS A N 1
ATOM 722 C CA . LYS A 1 92 ? 18.819 -12.255 -24.770 1.00 59.41 92 LYS A CA 1
ATOM 723 C C . LYS A 1 92 ? 17.813 -11.569 -25.673 1.00 59.41 92 LYS A C 1
ATOM 725 O O . LYS A 1 92 ? 17.131 -12.237 -26.449 1.00 59.41 92 LYS A O 1
ATOM 730 N N . ILE A 1 93 ? 17.753 -10.248 -25.591 1.00 62.91 93 ILE A N 1
ATOM 731 C CA . ILE A 1 93 ? 16.937 -9.438 -26.495 1.00 62.91 93 ILE A CA 1
ATOM 732 C C . ILE A 1 93 ? 17.828 -9.008 -27.662 1.00 62.91 93 ILE A C 1
ATOM 734 O O . ILE A 1 93 ? 18.916 -8.467 -27.462 1.00 62.91 93 ILE A O 1
ATOM 738 N N . ARG A 1 94 ? 17.385 -9.301 -28.888 1.00 59.31 94 ARG A N 1
ATOM 739 C CA . ARG A 1 94 ? 18.053 -8.888 -30.127 1.00 59.31 94 ARG A CA 1
ATOM 740 C C . ARG A 1 94 ? 17.208 -7.825 -30.802 1.00 59.31 94 ARG A C 1
ATOM 742 O O . ARG A 1 94 ? 16.015 -8.029 -30.995 1.00 59.31 94 ARG A O 1
ATOM 749 N N . LEU A 1 95 ? 17.847 -6.727 -31.178 1.00 63.16 95 LEU A N 1
ATOM 750 C CA . LEU A 1 95 ? 17.212 -5.586 -31.826 1.00 63.16 95 LEU A CA 1
ATOM 751 C C . LEU A 1 95 ? 17.736 -5.493 -33.270 1.00 63.16 95 LEU A C 1
ATOM 753 O O . LEU A 1 95 ? 18.835 -4.975 -33.477 1.00 63.16 95 LEU A O 1
ATOM 757 N N . PRO A 1 96 ? 17.007 -6.039 -34.265 1.00 57.94 96 PRO A N 1
ATOM 758 C CA . PRO A 1 96 ? 17.501 -6.163 -35.638 1.00 57.94 96 PRO A CA 1
ATOM 759 C C . PRO A 1 96 ? 17.461 -4.844 -36.425 1.00 57.94 96 PRO A C 1
ATOM 761 O O . PRO A 1 96 ? 18.203 -4.685 -37.392 1.00 57.94 96 PRO A O 1
ATOM 764 N N . ASN A 1 97 ? 16.606 -3.891 -36.036 1.00 65.94 97 ASN A N 1
ATOM 765 C CA . ASN A 1 97 ? 16.422 -2.626 -36.745 1.00 65.94 97 ASN A CA 1
ATOM 766 C C . ASN A 1 97 ? 16.282 -1.452 -35.766 1.00 65.94 97 ASN A C 1
ATOM 768 O O . ASN A 1 97 ? 15.405 -1.461 -34.903 1.00 65.94 97 ASN A O 1
ATOM 772 N N . ILE A 1 98 ? 17.108 -0.411 -35.932 1.00 69.88 98 ILE A N 1
ATOM 773 C CA . ILE A 1 98 ? 17.089 0.798 -35.090 1.00 69.88 98 ILE A CA 1
ATOM 774 C C . ILE A 1 98 ? 15.735 1.514 -35.161 1.00 69.88 98 ILE A C 1
ATOM 776 O O . ILE A 1 98 ? 15.241 1.974 -34.137 1.00 69.88 98 ILE A O 1
ATOM 780 N N . ALA A 1 99 ? 15.110 1.597 -36.339 1.00 66.44 99 ALA A N 1
ATOM 781 C CA . ALA A 1 99 ? 13.840 2.307 -36.490 1.00 66.44 99 ALA A CA 1
ATOM 782 C C . ALA A 1 99 ? 12.697 1.609 -35.732 1.00 66.44 99 ALA A C 1
ATOM 784 O O . ALA A 1 99 ? 11.913 2.266 -35.051 1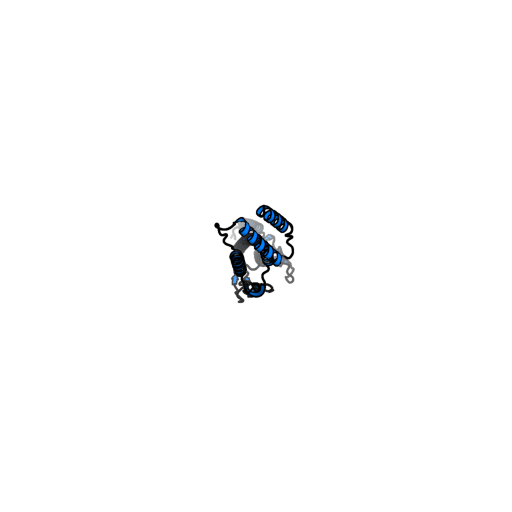.00 66.44 99 ALA A O 1
ATOM 785 N N . GLU A 1 100 ? 12.642 0.280 -35.811 1.00 67.94 100 GLU A N 1
ATOM 786 C CA . GLU A 1 100 ? 11.662 -0.544 -35.095 1.00 67.94 100 GLU A CA 1
ATOM 787 C C . GLU A 1 100 ? 11.924 -0.523 -33.586 1.00 67.94 100 GLU A C 1
ATOM 789 O O . GLU A 1 100 ? 11.010 -0.279 -32.808 1.00 67.94 100 GLU A O 1
ATOM 794 N N . SER A 1 101 ? 13.194 -0.610 -33.181 1.00 73.38 101 SER A N 1
ATOM 795 C CA . SER A 1 101 ? 13.599 -0.522 -31.772 1.00 73.38 101 SER A CA 1
ATOM 796 C C . SER A 1 101 ? 13.226 0.825 -31.146 1.00 73.38 101 SER A C 1
ATOM 798 O O . SER A 1 101 ? 12.752 0.875 -30.017 1.00 73.38 101 SER A O 1
ATOM 800 N N . ILE A 1 102 ? 13.408 1.936 -31.872 1.00 75.88 102 ILE A N 1
ATOM 801 C CA . ILE A 1 102 ? 13.003 3.268 -31.397 1.00 75.88 102 ILE A CA 1
ATOM 802 C C . ILE A 1 102 ? 11.477 3.362 -31.288 1.00 75.88 102 ILE A C 1
ATOM 804 O O . ILE A 1 102 ? 10.978 3.923 -30.312 1.00 75.88 102 ILE A O 1
ATOM 808 N N . ALA A 1 103 ? 10.732 2.812 -32.250 1.00 71.19 103 ALA A N 1
ATOM 809 C CA . ALA A 1 103 ? 9.272 2.790 -32.199 1.00 71.19 103 ALA A CA 1
ATOM 810 C C . ALA A 1 103 ? 8.749 1.952 -31.017 1.00 71.19 103 ALA A C 1
ATOM 812 O O . ALA A 1 103 ? 7.844 2.396 -30.310 1.00 71.19 103 ALA A O 1
ATOM 813 N N . GLU A 1 104 ? 9.350 0.790 -30.754 1.00 78.94 104 GLU A N 1
ATOM 814 C CA . GLU A 1 104 ? 9.029 -0.057 -29.601 1.00 78.94 104 GLU A CA 1
ATOM 815 C C . GLU A 1 104 ? 9.376 0.618 -28.273 1.00 78.94 104 GLU A C 1
ATOM 817 O O . GLU A 1 104 ? 8.544 0.633 -27.367 1.00 78.94 104 GLU A O 1
ATOM 822 N N . ILE A 1 105 ? 10.556 1.243 -28.158 1.00 85.06 105 ILE A N 1
ATOM 823 C CA . ILE A 1 105 ? 10.936 2.019 -26.967 1.00 85.06 105 ILE A CA 1
ATOM 824 C C . ILE A 1 105 ? 9.933 3.150 -26.739 1.00 85.06 105 ILE A C 1
ATOM 826 O O . ILE A 1 105 ? 9.478 3.352 -25.615 1.00 85.06 105 ILE A O 1
ATOM 830 N N . PHE A 1 106 ? 9.550 3.876 -27.790 1.00 79.94 106 PHE A N 1
ATOM 831 C CA . PHE A 1 106 ? 8.584 4.963 -27.671 1.00 79.94 106 PHE A CA 1
ATOM 832 C C . PHE A 1 106 ? 7.209 4.457 -27.216 1.00 79.94 106 PHE A C 1
ATOM 834 O O . PHE A 1 106 ? 6.609 5.036 -26.310 1.00 79.94 106 PHE A O 1
ATOM 841 N N . LEU A 1 107 ? 6.734 3.340 -27.776 1.00 85.50 107 LEU A N 1
ATOM 842 C CA . LEU A 1 107 ? 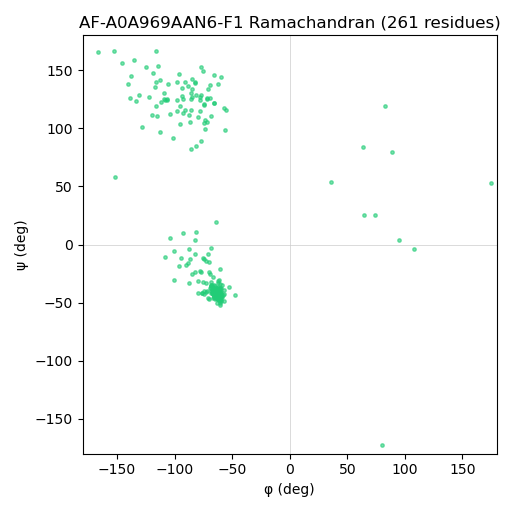5.488 2.701 -27.353 1.00 85.50 107 LEU A CA 1
ATOM 843 C C . LEU A 1 107 ? 5.566 2.204 -25.902 1.00 85.50 107 LEU A C 1
ATOM 845 O O . LEU A 1 107 ? 4.617 2.381 -25.139 1.00 85.50 107 LEU A O 1
ATOM 849 N N . MET A 1 108 ? 6.699 1.628 -25.497 1.00 90.56 108 MET A N 1
ATOM 850 C CA . MET A 1 108 ? 6.941 1.203 -24.120 1.00 90.56 108 MET A CA 1
ATOM 851 C C . MET A 1 108 ? 6.884 2.394 -23.160 1.00 90.56 108 MET A C 1
ATOM 853 O O . MET A 1 108 ? 6.194 2.319 -22.148 1.00 90.56 108 MET A O 1
ATOM 857 N N . VAL A 1 109 ? 7.541 3.510 -23.490 1.00 90.12 109 VAL A N 1
ATOM 858 C CA . VAL A 1 109 ? 7.538 4.735 -22.674 1.00 90.12 109 VAL A CA 1
ATOM 859 C C . VAL A 1 109 ? 6.136 5.341 -22.576 1.00 90.12 109 VAL A C 1
ATOM 861 O O . VAL A 1 109 ? 5.725 5.764 -21.492 1.00 90.12 109 VAL A O 1
ATOM 864 N N . LEU A 1 110 ? 5.370 5.350 -23.670 1.00 88.94 110 LEU A N 1
ATOM 865 C CA . LEU A 1 110 ? 3.973 5.787 -23.646 1.00 88.94 110 LEU A CA 1
ATOM 866 C C . LEU A 1 110 ? 3.125 4.903 -22.726 1.00 88.94 110 LEU A C 1
ATOM 868 O O . LEU A 1 110 ? 2.421 5.422 -21.862 1.00 88.94 110 LEU A O 1
ATOM 872 N N . ASN A 1 111 ? 3.241 3.579 -22.849 1.00 91.12 111 ASN A N 1
ATOM 873 C CA . ASN A 1 111 ? 2.532 2.640 -21.979 1.00 91.12 111 ASN A CA 1
ATOM 874 C C . ASN A 1 111 ? 2.948 2.789 -20.510 1.00 91.12 111 ASN A C 1
ATOM 876 O O . ASN A 1 111 ? 2.093 2.771 -19.628 1.00 91.12 111 ASN A O 1
ATOM 880 N N . MET A 1 112 ? 4.239 2.988 -20.232 1.00 92.94 112 MET A N 1
ATOM 881 C CA . MET A 1 112 ? 4.735 3.266 -18.882 1.00 92.94 112 MET A CA 1
ATOM 882 C C . MET A 1 112 ? 4.142 4.559 -18.322 1.00 92.94 112 MET A C 1
ATOM 884 O O . MET A 1 112 ? 3.742 4.585 -17.164 1.00 92.94 112 MET A O 1
ATOM 888 N N . THR A 1 113 ? 4.029 5.606 -19.141 1.00 90.62 113 THR A N 1
ATOM 889 C CA . THR A 1 113 ? 3.466 6.897 -18.721 1.00 90.62 113 THR A CA 1
ATOM 890 C C . THR A 1 113 ? 1.975 6.774 -18.404 1.00 90.62 113 THR A C 1
ATOM 892 O O . THR A 1 113 ? 1.544 7.210 -17.339 1.00 90.62 113 THR A O 1
ATOM 895 N N . ILE A 1 114 ? 1.202 6.110 -19.272 1.00 89.62 114 ILE A N 1
ATOM 896 C CA . ILE A 1 114 ? -0.229 5.843 -19.051 1.00 89.62 114 ILE A CA 1
ATOM 897 C C . ILE A 1 114 ? -0.425 5.020 -17.773 1.00 89.62 114 ILE A C 1
ATOM 899 O O . ILE A 1 114 ? -1.225 5.382 -16.910 1.00 89.62 114 ILE A O 1
ATOM 903 N N . ASN A 1 115 ? 0.337 3.935 -17.611 1.00 93.06 115 ASN A N 1
ATOM 904 C CA . ASN A 1 115 ? 0.250 3.094 -16.420 1.00 93.06 115 ASN A CA 1
ATOM 905 C C . ASN A 1 115 ? 0.647 3.861 -15.153 1.00 93.06 115 ASN A C 1
ATOM 907 O O . ASN A 1 115 ? -0.018 3.722 -14.131 1.00 93.06 115 ASN A O 1
ATOM 911 N N . SER A 1 116 ? 1.680 4.702 -15.219 1.00 94.25 116 SER A N 1
ATOM 912 C CA . SER A 1 116 ? 2.115 5.535 -14.095 1.00 94.25 116 SER A CA 1
ATOM 913 C C . SER A 1 116 ? 1.046 6.551 -13.686 1.00 94.25 116 SER A C 1
ATOM 915 O O . SER A 1 116 ? 0.824 6.762 -12.493 1.00 94.25 116 SER A O 1
ATOM 917 N N . GLU A 1 117 ? 0.358 7.177 -14.643 1.00 92.75 117 GLU A N 1
ATOM 918 C CA . GLU A 1 117 ? -0.739 8.106 -14.355 1.00 92.75 117 GLU A CA 1
ATOM 919 C C . GLU A 1 117 ? -1.924 7.387 -13.692 1.00 92.75 117 GLU A C 1
ATOM 921 O O . GLU A 1 117 ? -2.463 7.858 -12.684 1.00 92.75 117 GLU A O 1
ATOM 926 N N . VAL A 1 118 ? -2.303 6.213 -14.205 1.00 93.44 118 VAL A N 1
ATOM 927 C CA . VAL A 1 118 ? -3.365 5.386 -13.613 1.00 93.44 118 VAL A CA 1
ATOM 928 C C . VAL A 1 118 ? -2.984 4.944 -12.199 1.00 93.44 118 VAL A C 1
ATOM 930 O O . VAL A 1 118 ? -3.782 5.101 -11.274 1.00 93.44 118 VAL A O 1
ATOM 933 N N . GLN A 1 119 ? -1.755 4.462 -11.996 1.00 93.81 119 GLN A N 1
ATOM 934 C CA . GLN A 1 119 ? -1.250 4.067 -10.679 1.00 93.81 119 GLN A CA 1
ATOM 935 C C . GLN A 1 119 ? -1.242 5.240 -9.693 1.00 93.81 119 GLN A C 1
ATOM 937 O O . GLN A 1 119 ? -1.665 5.075 -8.552 1.00 93.81 119 GLN A O 1
ATOM 942 N N . THR A 1 120 ? -0.837 6.435 -10.129 1.00 93.62 120 THR A N 1
ATOM 943 C CA . THR A 1 120 ? -0.823 7.640 -9.281 1.00 93.62 120 THR A CA 1
ATOM 944 C C . THR A 1 120 ? -2.235 8.043 -8.858 1.00 93.62 120 THR A C 1
ATOM 946 O O . THR A 1 120 ? -2.469 8.400 -7.700 1.00 93.62 120 THR A O 1
ATOM 949 N N . ASN A 1 121 ? -3.200 7.946 -9.776 1.00 93.19 121 ASN A N 1
ATOM 950 C CA . ASN A 1 121 ? -4.606 8.205 -9.478 1.00 93.19 121 ASN A CA 1
ATOM 951 C C . ASN A 1 121 ? -5.180 7.194 -8.477 1.00 93.19 121 ASN A C 1
ATOM 953 O O . ASN A 1 121 ? -5.852 7.598 -7.526 1.00 93.19 121 ASN A O 1
ATOM 957 N N . ILE A 1 122 ? -4.904 5.899 -8.663 1.00 94.94 122 ILE A N 1
ATOM 958 C CA . ILE A 1 122 ? -5.321 4.848 -7.724 1.00 94.94 122 ILE A CA 1
ATOM 959 C C . ILE A 1 122 ? -4.698 5.107 -6.353 1.00 94.94 122 ILE A C 1
ATOM 961 O O . ILE A 1 122 ? -5.426 5.216 -5.371 1.00 94.94 122 ILE A O 1
ATOM 965 N N . ALA A 1 123 ? -3.380 5.306 -6.295 1.00 94.81 123 ALA A N 1
ATOM 966 C CA . ALA A 1 123 ? -2.660 5.551 -5.052 1.00 94.81 123 ALA A CA 1
ATOM 967 C C . ALA A 1 123 ? -3.207 6.776 -4.309 1.00 94.81 123 ALA A C 1
ATOM 969 O O . ALA A 1 123 ? -3.427 6.718 -3.103 1.00 94.81 123 ALA A O 1
ATOM 970 N N . THR A 1 124 ? -3.504 7.869 -5.018 1.00 94.25 124 THR A N 1
ATOM 971 C CA . THR A 1 124 ? -4.054 9.086 -4.404 1.00 94.25 124 THR A CA 1
ATOM 972 C C . THR A 1 124 ? -5.447 8.844 -3.820 1.00 94.25 124 THR A C 1
ATOM 974 O O . THR A 1 124 ? -5.720 9.275 -2.701 1.00 94.25 124 THR A O 1
ATOM 977 N N . ARG A 1 125 ? -6.327 8.124 -4.528 1.00 94.50 125 ARG A N 1
ATOM 978 C CA . ARG A 1 125 ? -7.660 7.767 -4.008 1.00 94.50 125 ARG A CA 1
ATOM 979 C C . ARG A 1 125 ? -7.560 6.849 -2.792 1.00 94.50 125 ARG A C 1
ATOM 981 O O . ARG A 1 125 ? -8.184 7.137 -1.777 1.00 94.50 125 ARG A O 1
ATOM 988 N N . THR A 1 126 ? -6.708 5.828 -2.851 1.00 95.75 126 THR A N 1
ATOM 989 C CA . THR A 1 126 ? -6.455 4.928 -1.718 1.00 95.75 126 THR A CA 1
ATOM 990 C C . THR A 1 126 ? -5.884 5.673 -0.512 1.00 95.75 126 THR A C 1
ATOM 992 O O . THR A 1 126 ? -6.270 5.383 0.617 1.00 95.75 126 THR A O 1
ATOM 995 N N . LEU A 1 127 ? -5.009 6.665 -0.712 1.00 94.62 127 LEU A N 1
ATOM 996 C CA . LEU A 1 127 ? -4.496 7.501 0.379 1.00 94.62 127 LEU A CA 1
ATOM 997 C C . LEU A 1 127 ? -5.602 8.331 1.040 1.00 94.62 127 LEU A C 1
ATOM 999 O O . LEU A 1 127 ? -5.613 8.462 2.264 1.00 94.62 127 LEU A O 1
ATOM 1003 N N . VAL A 1 128 ? -6.542 8.869 0.256 1.00 95.19 128 VAL A N 1
ATOM 1004 C CA . VAL A 1 128 ? -7.704 9.599 0.789 1.00 95.19 128 VAL A CA 1
ATOM 1005 C C . VAL A 1 128 ? -8.607 8.667 1.595 1.00 95.19 128 VAL A C 1
ATOM 1007 O O . VAL A 1 128 ? -8.972 9.011 2.718 1.00 95.19 128 VAL A O 1
ATOM 1010 N N . GLU A 1 129 ? -8.922 7.484 1.065 1.00 95.00 129 GLU A N 1
ATOM 1011 C CA . GLU A 1 129 ? -9.726 6.471 1.762 1.00 95.00 129 GLU A CA 1
ATOM 1012 C C . GLU A 1 129 ? -9.046 6.013 3.057 1.00 95.00 129 GLU A C 1
ATOM 1014 O O . GLU A 1 129 ? -9.643 6.097 4.124 1.00 95.00 129 GLU A O 1
ATOM 1019 N N . THR A 1 130 ? -7.755 5.679 3.007 1.00 95.88 130 THR A N 1
ATOM 1020 C CA . THR A 1 130 ? -6.964 5.298 4.191 1.00 95.88 130 THR A CA 1
ATOM 1021 C C . THR A 1 130 ? -6.920 6.427 5.228 1.00 95.88 130 THR A C 1
ATOM 1023 O O . THR A 1 130 ? -6.962 6.190 6.438 1.00 95.88 130 THR A O 1
ATOM 1026 N N . GLY A 1 131 ? -6.845 7.683 4.776 1.00 93.38 131 GLY A N 1
ATOM 1027 C CA . GLY A 1 131 ? -6.925 8.854 5.645 1.00 93.38 131 GLY A CA 1
ATOM 1028 C C . GLY A 1 131 ? -8.284 8.979 6.338 1.00 93.38 131 GLY A C 1
ATOM 1029 O O . GLY A 1 131 ? -8.331 9.247 7.542 1.00 93.38 131 GLY A O 1
ATOM 1030 N N . ALA A 1 132 ? -9.378 8.757 5.607 1.00 94.81 132 ALA A N 1
ATOM 1031 C CA . ALA A 1 132 ? -10.731 8.742 6.155 1.00 94.81 132 ALA A CA 1
ATOM 1032 C C . ALA A 1 132 ? -10.936 7.576 7.136 1.00 94.81 132 ALA A C 1
ATOM 1034 O O . ALA A 1 132 ? -11.447 7.795 8.236 1.00 94.81 132 ALA A O 1
ATOM 1035 N N . ASP A 1 133 ? -10.446 6.382 6.803 1.00 96.81 133 ASP A N 1
ATOM 1036 C CA . ASP A 1 133 ? -10.485 5.201 7.667 1.00 96.81 133 ASP A CA 1
ATOM 1037 C C . ASP A 1 133 ? -9.727 5.441 8.970 1.00 96.81 133 ASP A C 1
ATOM 1039 O O . ASP A 1 133 ? -10.237 5.154 10.052 1.00 96.81 133 ASP A O 1
ATOM 1043 N N . LYS A 1 134 ? -8.540 6.057 8.911 1.00 95.69 134 LYS A N 1
ATOM 1044 C CA . LYS A 1 134 ? -7.787 6.423 10.117 1.00 95.69 134 LYS A CA 1
ATOM 1045 C C . LYS A 1 134 ? -8.569 7.393 11.006 1.00 95.69 134 LYS A C 1
ATOM 1047 O O . LYS A 1 134 ? -8.578 7.229 12.225 1.00 95.69 134 LYS A O 1
ATOM 1052 N N . GLN A 1 135 ? -9.231 8.393 10.420 1.00 93.88 135 GLN A N 1
ATOM 1053 C CA . GLN A 1 135 ? -10.070 9.327 11.178 1.00 93.88 135 GLN A CA 1
ATOM 1054 C C . GLN A 1 135 ? -11.285 8.633 11.797 1.00 93.88 135 GLN A C 1
ATOM 1056 O O . GLN A 1 135 ? -11.623 8.910 12.949 1.00 93.88 135 GLN A O 1
ATOM 1061 N N . GLN A 1 136 ? -11.938 7.739 11.054 1.00 96.06 136 GLN A N 1
ATOM 1062 C CA . GLN A 1 136 ? -13.085 6.986 11.544 1.00 96.06 136 GLN A CA 1
ATOM 1063 C C . GLN A 1 136 ? -12.676 6.038 12.673 1.00 96.06 136 GLN A C 1
ATOM 1065 O O . GLN A 1 136 ? -13.307 6.054 13.724 1.00 96.06 136 GLN A O 1
ATOM 1070 N N . ASN A 1 137 ? -11.570 5.309 12.513 1.00 95.44 137 ASN A N 1
ATOM 1071 C CA . ASN A 1 137 ? -11.013 4.435 13.545 1.00 95.44 137 ASN A CA 1
ATOM 1072 C C . ASN A 1 137 ? -10.663 5.211 14.817 1.00 95.44 137 ASN A C 1
ATOM 1074 O O . ASN A 1 137 ? -10.972 4.752 15.912 1.00 95.44 137 ASN A O 1
ATOM 1078 N N . PHE A 1 138 ? -10.092 6.413 14.691 1.00 94.94 138 PHE A N 1
ATOM 1079 C CA . PHE A 1 138 ? -9.818 7.268 15.846 1.00 94.94 138 PHE A CA 1
ATOM 1080 C C . PHE A 1 138 ? -11.105 7.704 16.563 1.00 94.94 138 PHE A C 1
ATOM 1082 O O . PHE A 1 138 ? -11.200 7.594 17.782 1.00 94.94 138 PHE A O 1
ATOM 1089 N N . LYS A 1 139 ? -12.131 8.148 15.824 1.00 94.69 139 LYS A N 1
ATOM 1090 C CA . LYS A 1 139 ? -13.435 8.506 16.411 1.00 94.69 139 LYS A CA 1
ATOM 1091 C C . LYS A 1 139 ? -14.101 7.312 17.091 1.00 94.69 139 LYS A C 1
ATOM 1093 O O . LYS A 1 139 ? -14.622 7.459 18.192 1.00 94.69 139 LYS A O 1
ATOM 1098 N N . SER A 1 140 ? -14.072 6.144 16.452 1.00 95.00 140 SER A N 1
ATOM 1099 C CA . SER A 1 140 ? -14.593 4.899 17.014 1.00 95.00 140 SER A CA 1
ATOM 1100 C C . SER A 1 140 ? -13.849 4.504 18.284 1.00 95.00 140 SER A C 1
ATOM 1102 O O . SER A 1 140 ? -14.497 4.147 19.260 1.00 95.00 140 SER A O 1
ATOM 1104 N N . TYR A 1 141 ? -12.521 4.633 18.310 1.00 93.38 141 TYR A N 1
ATOM 1105 C CA . TYR A 1 141 ? -11.718 4.380 19.503 1.00 93.38 141 TYR A CA 1
ATOM 1106 C C . TYR A 1 141 ? -12.109 5.309 20.662 1.00 93.38 141 TYR A C 1
ATOM 1108 O O . TYR A 1 141 ? -12.451 4.821 21.733 1.00 93.38 141 TYR A O 1
ATOM 1116 N N . MET A 1 142 ? -12.180 6.627 20.430 1.00 92.75 142 MET A N 1
ATOM 1117 C CA . MET A 1 142 ? -12.598 7.593 21.460 1.00 92.75 142 MET A CA 1
ATOM 1118 C C . MET A 1 142 ? -14.037 7.354 21.944 1.00 92.75 142 MET A C 1
ATOM 1120 O O . MET A 1 142 ? -14.346 7.532 23.119 1.00 92.75 142 MET A O 1
ATOM 1124 N N . MET A 1 143 ? -14.940 6.951 21.044 1.00 93.19 143 MET A N 1
ATOM 1125 C CA . MET A 1 143 ? -16.316 6.605 21.405 1.00 93.19 143 MET A CA 1
ATOM 1126 C C . MET A 1 143 ? -16.369 5.345 22.275 1.00 93.19 143 MET A C 1
ATOM 1128 O O . MET A 1 143 ? -17.126 5.310 23.243 1.00 93.19 143 MET A O 1
ATOM 1132 N N . LEU A 1 144 ? -15.575 4.321 21.945 1.00 90.62 144 LEU A N 1
ATOM 1133 C CA . LEU A 1 144 ? -15.461 3.113 22.758 1.00 90.62 144 LEU A CA 1
ATOM 1134 C C . LEU A 1 144 ? -14.886 3.440 24.134 1.00 90.62 144 LEU A C 1
ATOM 1136 O O . LEU A 1 144 ? -15.461 3.006 25.125 1.00 90.62 144 LEU A O 1
ATOM 1140 N N . GLU A 1 145 ? -13.834 4.255 24.205 1.00 88.31 145 GLU A N 1
ATOM 1141 C CA . GLU A 1 145 ? -13.247 4.716 25.466 1.00 88.31 145 GLU A CA 1
ATOM 1142 C C . GLU A 1 145 ? -14.291 5.436 26.336 1.00 88.31 145 GLU A C 1
ATOM 1144 O O . GLU A 1 145 ? -14.502 5.046 27.483 1.00 88.31 145 GLU A O 1
ATOM 1149 N N . ALA A 1 146 ? -15.055 6.376 25.771 1.00 88.38 146 ALA A N 1
ATOM 1150 C CA . ALA A 1 146 ? -16.127 7.066 26.492 1.00 88.38 146 ALA A CA 1
ATOM 1151 C C . ALA A 1 146 ? -17.234 6.114 26.987 1.00 88.38 146 ALA A C 1
ATOM 1153 O O . ALA A 1 146 ? -17.749 6.277 28.094 1.00 88.38 146 ALA A O 1
ATOM 1154 N N . ILE A 1 147 ? -17.601 5.097 26.196 1.00 88.56 147 ILE A N 1
ATOM 1155 C CA . ILE A 1 147 ? -18.551 4.056 26.624 1.00 88.56 147 ILE A CA 1
ATOM 1156 C C . ILE A 1 147 ? -17.952 3.221 27.760 1.00 88.56 147 ILE A C 1
ATOM 1158 O O . ILE A 1 147 ? -18.660 2.899 28.716 1.00 88.56 147 ILE A O 1
ATOM 1162 N N . THR A 1 148 ? -16.665 2.872 27.673 1.00 85.44 148 THR A N 1
ATOM 1163 C CA . THR A 1 148 ? -15.983 2.094 28.713 1.00 85.44 148 THR A CA 1
ATOM 1164 C C . THR A 1 148 ? -15.893 2.869 30.025 1.00 85.44 148 THR A C 1
ATOM 1166 O O . THR A 1 148 ? -16.199 2.305 31.073 1.00 85.44 148 THR A O 1
ATOM 1169 N N . GLU A 1 149 ? -15.587 4.168 29.974 1.00 85.06 149 GLU A N 1
ATOM 1170 C CA . GLU A 1 149 ? -15.536 5.045 31.146 1.00 85.06 149 GLU A CA 1
ATOM 1171 C C . GLU A 1 149 ? -16.929 5.239 31.757 1.00 85.06 149 GLU A C 1
ATOM 1173 O O . GLU A 1 149 ? -17.092 5.140 32.972 1.00 85.06 149 GLU A O 1
ATOM 1178 N N . TYR A 1 150 ? -17.955 5.435 30.923 1.00 85.56 150 TYR A N 1
ATOM 1179 C CA . TYR A 1 150 ? -19.335 5.582 31.387 1.00 85.56 150 TYR A CA 1
ATOM 1180 C C . TYR A 1 150 ? -19.869 4.319 32.081 1.00 85.56 150 TYR A C 1
ATOM 1182 O O . TYR A 1 150 ? -20.559 4.416 33.096 1.00 85.56 150 TYR A O 1
ATOM 1190 N N . LEU A 1 151 ? -19.575 3.134 31.534 1.00 84.00 151 LEU A N 1
ATOM 1191 C CA . LEU A 1 151 ? -20.033 1.859 32.092 1.00 84.00 151 LEU A CA 1
ATOM 1192 C C . LEU A 1 151 ? -19.154 1.356 33.248 1.00 84.00 151 LEU A C 1
ATOM 1194 O O . LEU A 1 151 ? -19.636 0.578 34.070 1.00 84.00 151 LEU A O 1
ATOM 1198 N N . GLY A 1 152 ? -17.890 1.781 33.320 1.00 80.38 152 GLY A N 1
ATOM 1199 C CA . GLY A 1 152 ? -16.984 1.506 34.437 1.00 80.38 152 GLY A CA 1
ATOM 1200 C C . GLY A 1 152 ? -16.626 0.029 34.643 1.00 80.38 152 GLY A C 1
ATOM 1201 O O . GLY A 1 152 ? -16.327 -0.367 35.771 1.00 80.38 152 GLY A O 1
ATOM 1202 N N . PHE A 1 153 ? -16.685 -0.798 33.595 1.00 80.25 153 PHE A N 1
ATOM 1203 C CA . PHE A 1 153 ? -16.331 -2.218 33.690 1.00 80.25 153 PHE A CA 1
ATOM 1204 C C . PHE A 1 153 ? -14.816 -2.442 33.716 1.00 80.25 153 PHE A C 1
ATOM 1206 O O . PHE A 1 153 ? -14.042 -1.657 33.165 1.00 80.25 153 PHE A O 1
ATOM 1213 N N . ARG A 1 154 ? -14.383 -3.543 34.336 1.00 79.94 154 ARG A N 1
ATOM 1214 C CA . ARG A 1 154 ? -12.964 -3.916 34.392 1.00 79.94 154 ARG A CA 1
ATOM 1215 C C . ARG A 1 154 ? -12.542 -4.629 33.116 1.00 79.94 154 ARG A C 1
ATOM 1217 O O . ARG A 1 154 ? -13.250 -5.497 32.601 1.00 79.94 154 ARG A O 1
ATOM 1224 N N . TYR A 1 155 ? -11.356 -4.287 32.636 1.00 84.12 155 TYR A N 1
ATOM 1225 C CA . TYR A 1 155 ? -10.736 -4.931 31.490 1.00 84.12 155 TYR A CA 1
ATOM 1226 C C . TYR A 1 155 ? -9.260 -5.223 31.757 1.00 84.12 155 TYR A C 1
ATOM 1228 O O . TYR A 1 155 ? -8.634 -4.604 32.619 1.00 84.12 155 TYR A O 1
ATOM 1236 N N . LYS A 1 156 ? -8.714 -6.177 31.005 1.00 86.06 156 LYS A N 1
ATOM 1237 C CA . LYS A 1 156 ? -7.300 -6.561 31.001 1.00 86.06 156 LYS A CA 1
ATOM 1238 C C . LYS A 1 156 ? -6.748 -6.468 29.580 1.00 86.06 156 LYS A C 1
ATOM 1240 O O . LYS A 1 156 ? -7.491 -6.620 28.611 1.00 86.06 156 LYS A O 1
ATOM 1245 N N . GLU A 1 157 ? -5.451 -6.232 29.462 1.00 83.38 157 GLU A N 1
ATOM 1246 C CA . GLU A 1 157 ? -4.752 -6.294 28.179 1.00 83.38 157 GLU A CA 1
ATOM 1247 C C . GLU A 1 157 ? -4.317 -7.734 27.885 1.00 83.38 157 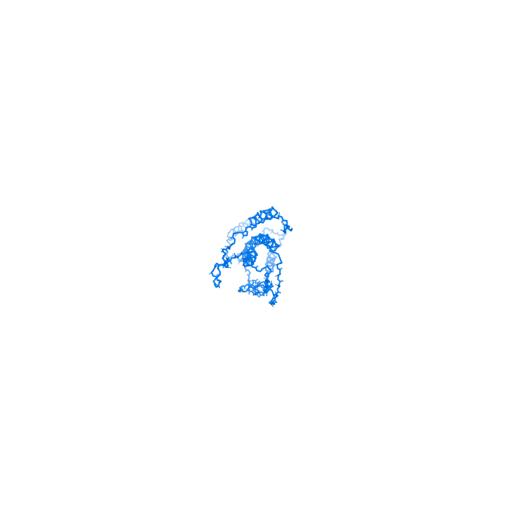GLU A C 1
ATOM 1249 O O . GLU A 1 157 ? -3.716 -8.399 28.731 1.00 83.38 157 GLU A O 1
ATOM 1254 N N . GLU A 1 158 ? -4.624 -8.218 26.685 1.00 85.44 158 GLU A N 1
ATOM 1255 C CA . GLU A 1 158 ? -4.213 -9.526 26.181 1.00 85.44 158 GLU A CA 1
ATOM 1256 C C . GLU A 1 158 ? -3.607 -9.374 24.780 1.00 85.44 158 GLU A C 1
ATOM 1258 O O . GLU A 1 158 ? -4.216 -8.789 23.882 1.00 85.44 158 GLU A O 1
ATOM 1263 N N . SER A 1 159 ? -2.410 -9.922 24.570 1.00 84.50 159 SER A N 1
ATOM 1264 C CA . SER A 1 159 ? -1.771 -9.949 23.253 1.00 84.50 159 SER A CA 1
ATOM 1265 C C . SER A 1 159 ? -2.440 -10.986 22.353 1.00 84.50 159 SER A C 1
ATOM 1267 O O . SER A 1 159 ? -2.423 -12.179 22.655 1.00 84.50 159 SER A O 1
ATOM 1269 N N . LYS A 1 160 ? -2.990 -10.548 21.217 1.00 84.75 160 LYS A N 1
ATOM 1270 C CA . LYS A 1 160 ? -3.534 -11.432 20.175 1.00 84.75 160 LYS A CA 1
ATOM 1271 C C . LYS A 1 160 ? -2.690 -11.350 18.914 1.00 84.75 160 LYS A C 1
ATOM 1273 O O . LYS A 1 160 ? -2.209 -10.281 18.540 1.00 84.75 160 LYS A O 1
ATOM 1278 N N . THR A 1 161 ? -2.498 -12.488 18.256 1.00 85.06 161 THR A N 1
ATOM 1279 C CA . THR A 1 161 ? -1.752 -12.556 17.001 1.00 85.06 161 THR A CA 1
ATOM 1280 C C . THR A 1 161 ? -2.621 -12.064 15.849 1.00 85.06 161 THR A C 1
ATOM 1282 O O . THR A 1 161 ? -3.723 -12.557 15.612 1.00 85.06 161 THR A O 1
ATOM 1285 N N . MET A 1 162 ? -2.115 -11.075 15.119 1.00 83.81 162 MET A N 1
ATOM 1286 C CA . MET A 1 162 ? -2.743 -10.523 13.928 1.00 83.81 162 MET A CA 1
ATOM 1287 C C . MET A 1 162 ? -1.900 -10.888 12.701 1.00 83.81 162 MET A C 1
ATOM 1289 O O . MET A 1 162 ? -0.710 -10.559 12.662 1.00 83.81 162 MET A O 1
ATOM 1293 N N . PRO A 1 163 ? -2.476 -11.563 11.691 1.00 82.75 163 PRO A N 1
ATOM 1294 C CA . PRO A 1 163 ? -1.774 -11.806 10.441 1.00 82.75 163 PRO A CA 1
ATOM 1295 C C . PRO A 1 163 ? -1.652 -10.494 9.656 1.00 82.75 163 PRO A C 1
ATOM 1297 O O . PRO A 1 163 ? -2.651 -9.831 9.377 1.00 82.75 163 PRO A O 1
ATOM 1300 N N . LEU A 1 164 ? -0.428 -10.122 9.291 1.00 84.12 164 LEU A N 1
ATOM 1301 C CA . LEU A 1 164 ? -0.144 -9.040 8.356 1.00 84.12 164 LEU A CA 1
ATOM 1302 C C . LEU A 1 164 ? 0.309 -9.623 7.018 1.00 84.12 164 LEU A C 1
ATOM 1304 O O . LEU A 1 164 ? 1.139 -10.530 6.970 1.00 84.12 164 LEU A O 1
ATOM 1308 N N . ALA A 1 165 ? -0.191 -9.033 5.932 1.00 80.94 165 ALA A N 1
ATOM 1309 C CA . ALA A 1 165 ? 0.203 -9.378 4.566 1.00 80.94 165 ALA A CA 1
ATOM 1310 C C . ALA A 1 165 ? 1.630 -8.917 4.205 1.00 80.94 165 ALA A C 1
ATOM 1312 O O . ALA A 1 165 ? 2.134 -9.243 3.137 1.00 80.94 165 ALA A O 1
ATOM 1313 N N . PHE A 1 166 ? 2.273 -8.130 5.070 1.00 83.12 166 PHE A N 1
ATOM 1314 C CA . PHE A 1 166 ? 3.621 -7.614 4.869 1.00 83.12 166 PHE A CA 1
ATOM 1315 C C . PHE A 1 166 ? 4.360 -7.515 6.207 1.00 83.12 166 PHE A C 1
ATOM 1317 O O . PHE A 1 166 ? 3.743 -7.387 7.267 1.00 83.12 166 PHE A O 1
ATOM 1324 N N . THR A 1 167 ? 5.689 -7.543 6.154 1.00 80.56 167 THR A N 1
ATOM 1325 C CA . THR A 1 167 ? 6.569 -7.402 7.315 1.00 80.56 167 THR A CA 1
ATOM 1326 C C . THR A 1 167 ? 7.019 -5.944 7.460 1.00 80.56 167 THR A C 1
ATOM 1328 O O . THR A 1 167 ? 7.895 -5.496 6.717 1.00 80.56 167 THR A O 1
ATOM 1331 N N . PRO A 1 168 ? 6.451 -5.168 8.403 1.00 76.50 168 PRO A N 1
ATOM 1332 C CA . PRO A 1 168 ? 6.863 -3.785 8.617 1.00 76.50 168 PRO A CA 1
ATOM 1333 C C . PRO A 1 168 ? 8.276 -3.711 9.217 1.00 76.50 168 PRO A C 1
ATOM 1335 O O . PRO A 1 168 ? 8.594 -4.443 10.153 1.00 76.50 168 PRO A O 1
ATOM 1338 N N . GLY A 1 169 ? 9.101 -2.786 8.714 1.00 77.06 169 GLY A N 1
ATOM 1339 C CA . GLY A 1 169 ? 10.413 -2.451 9.290 1.00 77.06 169 GLY A CA 1
ATOM 1340 C C . GLY A 1 169 ? 11.625 -3.174 8.691 1.00 77.06 169 GLY A C 1
ATOM 1341 O O . GLY A 1 169 ? 12.732 -2.973 9.178 1.00 77.06 169 GLY A O 1
ATOM 1342 N N . GLU A 1 170 ? 11.445 -3.984 7.648 1.00 81.12 170 GLU A N 1
ATOM 1343 C CA . GLU A 1 170 ? 12.559 -4.593 6.910 1.00 81.12 170 GLU A CA 1
ATOM 1344 C C . GLU A 1 170 ? 13.142 -3.625 5.868 1.00 81.12 170 GLU A C 1
ATOM 1346 O O . GLU A 1 170 ? 12.406 -2.928 5.171 1.00 81.12 170 GLU A O 1
ATOM 1351 N N . GLU A 1 171 ? 14.470 -3.611 5.725 1.00 76.62 171 GLU A N 1
ATOM 1352 C CA . GLU A 1 171 ? 15.172 -2.748 4.757 1.00 76.62 171 GLU A CA 1
ATOM 1353 C C . GLU A 1 171 ? 15.098 -3.281 3.318 1.00 76.62 171 GLU A C 1
ATOM 1355 O O . GLU A 1 171 ? 15.245 -2.532 2.353 1.00 76.62 171 GLU A O 1
ATOM 1360 N N . SER A 1 172 ? 14.870 -4.588 3.156 1.00 80.69 172 SER A N 1
ATOM 1361 C CA . SER A 1 172 ? 14.769 -5.227 1.846 1.00 80.69 172 SER A CA 1
ATOM 1362 C C . SER A 1 172 ? 13.310 -5.388 1.431 1.00 80.69 172 SER A C 1
ATOM 1364 O O . SER A 1 172 ? 12.535 -6.063 2.110 1.00 80.69 172 SER A O 1
ATOM 1366 N N . PHE A 1 173 ? 12.961 -4.848 0.259 1.00 74.56 173 PHE A N 1
ATOM 1367 C CA . PHE A 1 173 ? 11.630 -4.987 -0.343 1.00 74.56 173 PHE A CA 1
ATOM 1368 C C . PHE A 1 173 ? 11.171 -6.447 -0.456 1.00 74.56 173 PHE A C 1
ATOM 1370 O O . PHE A 1 173 ? 10.004 -6.742 -0.219 1.00 74.56 173 PHE A O 1
ATOM 1377 N N . GLN A 1 174 ? 12.088 -7.372 -0.750 1.00 75.00 174 GLN A N 1
ATOM 1378 C CA . GLN A 1 174 ? 11.771 -8.799 -0.861 1.00 75.00 174 GLN A CA 1
ATOM 1379 C C . GLN A 1 174 ? 11.291 -9.387 0.468 1.00 75.00 174 GLN A C 1
ATOM 1381 O O . GLN A 1 174 ? 10.365 -10.190 0.494 1.00 75.00 17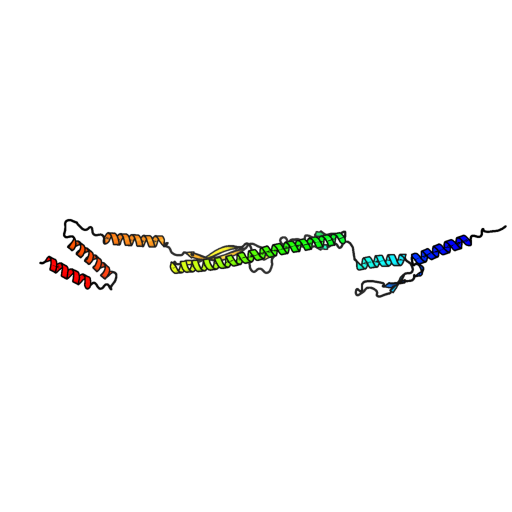4 GLN A O 1
ATOM 1386 N N . LYS A 1 175 ? 11.897 -8.966 1.582 1.00 74.12 175 LYS A N 1
ATOM 1387 C CA . LYS A 1 175 ? 11.524 -9.428 2.924 1.00 74.12 175 LYS A CA 1
ATOM 1388 C C . LYS A 1 175 ? 10.280 -8.721 3.450 1.00 74.12 175 LYS A C 1
ATOM 1390 O O . LYS A 1 175 ? 9.494 -9.326 4.169 1.00 74.12 175 LYS A O 1
ATOM 1395 N N . MET A 1 176 ? 10.076 -7.466 3.052 1.00 80.69 176 MET A N 1
ATOM 1396 C CA . MET A 1 176 ? 8.888 -6.696 3.409 1.00 80.69 176 MET A CA 1
ATOM 1397 C C . MET A 1 176 ? 7.601 -7.331 2.861 1.00 80.69 176 MET A C 1
ATOM 1399 O O . MET A 1 176 ? 6.574 -7.266 3.523 1.00 80.69 176 MET A O 1
ATOM 1403 N N . LEU A 1 177 ? 7.642 -7.981 1.695 1.00 79.69 177 LEU A N 1
ATOM 1404 C CA . LEU A 1 177 ? 6.466 -8.593 1.058 1.00 79.69 177 LEU A CA 1
ATOM 1405 C C . LEU A 1 177 ? 6.105 -9.991 1.591 1.00 79.69 177 LEU A C 1
ATOM 1407 O O . LEU A 1 177 ? 5.186 -10.621 1.075 1.00 79.69 177 LEU A O 1
ATOM 1411 N N . VAL A 1 178 ? 6.815 -10.490 2.606 1.00 81.31 178 VAL A N 1
ATOM 1412 C CA . VAL A 1 178 ? 6.503 -11.776 3.241 1.00 81.31 178 VAL A CA 1
ATOM 1413 C C . VAL A 1 178 ? 5.496 -11.567 4.372 1.00 81.31 178 VAL A C 1
ATOM 1415 O O . VAL A 1 178 ? 5.636 -10.641 5.179 1.00 81.31 178 VAL A O 1
ATOM 1418 N N . GLU A 1 179 ? 4.496 -12.446 4.440 1.00 80.94 179 GLU A N 1
ATOM 1419 C CA . GLU A 1 179 ? 3.485 -12.455 5.498 1.00 80.94 179 GLU A CA 1
ATOM 1420 C C . GLU A 1 179 ? 4.117 -12.698 6.876 1.00 80.94 179 GLU A C 1
ATOM 1422 O O . GLU A 1 179 ? 4.981 -13.564 7.047 1.00 80.94 179 GLU A O 1
ATOM 1427 N N . LYS A 1 180 ? 3.655 -11.957 7.886 1.00 83.81 180 LYS A N 1
ATOM 1428 C CA . LYS A 1 180 ? 4.131 -12.093 9.267 1.00 83.81 180 LYS A CA 1
ATOM 1429 C C . LYS A 1 180 ? 2.978 -11.960 10.245 1.00 83.81 180 LYS A C 1
ATOM 1431 O O . LYS A 1 180 ? 2.127 -11.089 10.110 1.00 83.81 180 LYS A O 1
ATOM 1436 N N . GLN A 1 181 ? 2.973 -12.805 11.270 1.00 81.62 181 GLN A N 1
ATOM 1437 C CA . GLN A 1 181 ? 2.075 -12.628 12.407 1.00 81.62 181 GLN A CA 1
ATOM 1438 C C . GLN A 1 181 ? 2.718 -11.668 13.407 1.00 81.62 181 GLN A C 1
ATOM 1440 O O . GLN A 1 181 ? 3.869 -11.856 13.802 1.00 81.62 181 GLN A O 1
ATOM 1445 N N . VAL A 1 182 ? 1.984 -10.627 13.789 1.00 81.62 182 VAL A N 1
ATOM 1446 C CA . VAL A 1 182 ? 2.420 -9.633 14.775 1.00 81.62 182 VAL A CA 1
ATOM 1447 C C . VAL A 1 182 ? 1.487 -9.691 15.973 1.00 81.62 182 VAL A C 1
ATOM 1449 O O . VAL A 1 182 ? 0.272 -9.777 15.818 1.00 81.62 182 VAL A O 1
ATOM 1452 N N . GLU A 1 183 ? 2.054 -9.667 17.174 1.00 82.56 183 GLU A N 1
ATOM 1453 C CA . GLU A 1 183 ? 1.283 -9.599 18.412 1.00 82.56 183 GLU A CA 1
ATOM 1454 C C . GLU A 1 183 ? 0.803 -8.166 18.652 1.00 82.56 183 GLU A C 1
ATOM 1456 O O . GLU A 1 183 ? 1.592 -7.221 18.634 1.00 82.56 183 GLU A O 1
ATOM 1461 N N . VAL A 1 184 ? -0.501 -8.009 18.868 1.00 84.12 184 VAL A N 1
ATOM 1462 C CA . VAL A 1 184 ? -1.150 -6.722 19.128 1.00 84.12 184 VAL A CA 1
ATOM 1463 C C . VAL A 1 184 ? -1.871 -6.802 20.470 1.00 84.12 184 VAL A C 1
ATOM 1465 O O . VAL A 1 184 ? -2.671 -7.715 20.687 1.00 84.12 184 VAL A O 1
ATOM 1468 N N . SER A 1 185 ? -1.600 -5.848 21.368 1.00 80.81 185 SER A N 1
ATOM 1469 C CA . SER A 1 185 ? -2.325 -5.732 22.642 1.00 80.81 185 SER A CA 1
ATOM 1470 C C . SER A 1 185 ? -3.784 -5.366 22.368 1.00 80.81 185 SER A C 1
A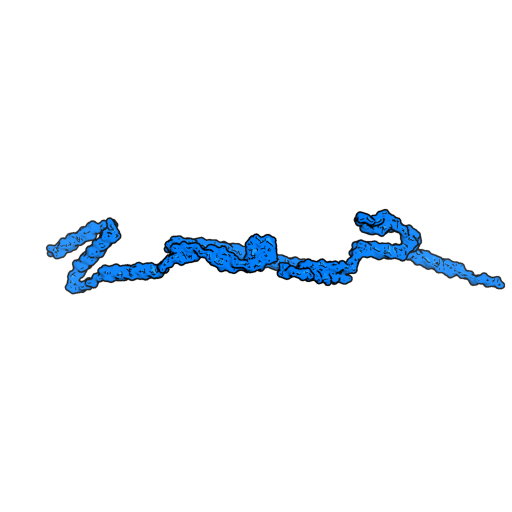TOM 1472 O O . SER A 1 185 ? -4.075 -4.366 21.709 1.00 80.81 185 SER A O 1
ATOM 1474 N N . CYS A 1 186 ? -4.698 -6.211 22.834 1.00 81.12 186 CYS A N 1
ATOM 1475 C CA . CYS A 1 186 ? -6.138 -6.052 22.715 1.00 81.12 186 CYS A CA 1
ATOM 1476 C C . CYS A 1 186 ? -6.761 -5.969 24.111 1.00 81.12 186 CYS A C 1
ATOM 1478 O O . CYS A 1 186 ? -6.300 -6.611 25.051 1.00 81.12 186 CYS A O 1
ATOM 1480 N N . ILE A 1 187 ? -7.846 -5.211 24.239 1.00 81.94 187 ILE A N 1
ATOM 1481 C CA . ILE A 1 187 ? -8.584 -5.085 25.498 1.00 81.94 187 ILE A CA 1
ATOM 1482 C C . ILE A 1 187 ? -9.606 -6.228 25.598 1.00 81.94 187 ILE A C 1
ATOM 1484 O O . ILE A 1 187 ? -10.436 -6.397 24.702 1.00 81.94 187 ILE A O 1
ATOM 1488 N N . GLU A 1 188 ? -9.569 -7.001 26.686 1.00 81.81 188 GLU A N 1
ATOM 1489 C CA . GLU A 1 188 ? -10.543 -8.054 26.998 1.00 81.81 188 GLU A CA 1
ATOM 1490 C C . GLU A 1 188 ? -11.322 -7.727 28.285 1.00 81.81 188 GLU A C 1
ATOM 1492 O O . GLU A 1 188 ? -10.766 -7.239 29.268 1.00 81.81 188 GLU A O 1
ATOM 1497 N N . PHE A 1 189 ? -12.628 -8.006 28.280 1.00 80.31 189 PHE A N 1
ATOM 1498 C CA . PHE A 1 189 ? -13.520 -7.826 29.427 1.00 80.31 189 PHE A CA 1
ATOM 1499 C C . PHE A 1 189 ? -13.199 -8.834 30.543 1.00 80.31 189 PHE A C 1
ATOM 1501 O O . PHE A 1 189 ? -13.179 -10.038 30.294 1.00 80.31 189 PHE A O 1
ATOM 1508 N N . ASP A 1 190 ? -12.970 -8.352 31.768 1.00 81.56 190 ASP A N 1
ATOM 1509 C CA . ASP A 1 190 ? -12.509 -9.176 32.903 1.00 81.56 190 ASP A CA 1
ATOM 1510 C C . ASP A 1 190 ? -13.591 -9.408 33.979 1.00 81.56 190 ASP A C 1
ATOM 1512 O O . ASP A 1 190 ? -13.440 -10.241 34.878 1.00 81.56 190 ASP A O 1
ATOM 1516 N N . ASP A 1 191 ? -14.722 -8.701 33.913 1.00 78.00 191 ASP A N 1
ATOM 1517 C CA . ASP A 1 191 ? -15.765 -8.840 34.930 1.00 78.00 191 ASP A CA 1
ATOM 1518 C C . ASP A 1 191 ? -16.493 -10.195 34.842 1.00 78.00 191 ASP A C 1
ATOM 1520 O O . ASP A 1 191 ? -16.948 -10.654 33.796 1.00 78.00 191 ASP A O 1
ATOM 1524 N N . LYS A 1 192 ? -16.676 -10.840 36.001 1.00 75.50 192 LYS A N 1
ATOM 1525 C CA . LYS A 1 192 ? -17.331 -12.161 36.113 1.00 75.50 192 LYS A CA 1
ATOM 1526 C C . LYS A 1 192 ? -18.847 -12.123 35.891 1.00 75.50 192 LYS A C 1
ATOM 1528 O O . LYS A 1 192 ? -19.483 -13.174 35.795 1.00 75.50 192 LYS A O 1
ATOM 1533 N N . ILE A 1 193 ? -19.450 -10.934 35.921 1.00 72.81 193 ILE A N 1
ATOM 1534 C CA . ILE A 1 193 ? -20.900 -10.729 35.883 1.00 72.81 193 ILE A CA 1
ATOM 1535 C C . ILE A 1 193 ? -21.203 -9.634 34.867 1.00 72.81 193 ILE A C 1
ATOM 1537 O O . ILE A 1 193 ? -20.730 -8.511 34.995 1.00 72.81 193 ILE A O 1
ATOM 1541 N N . ASN A 1 194 ? -22.046 -9.954 33.890 1.00 77.19 194 ASN A N 1
ATOM 1542 C CA . ASN A 1 194 ? -22.447 -8.998 32.866 1.00 77.19 194 ASN A CA 1
ATOM 1543 C C . ASN A 1 194 ? -23.451 -7.979 33.430 1.00 77.19 194 ASN A C 1
ATOM 1545 O O . ASN A 1 194 ? -24.303 -8.325 34.255 1.00 77.19 194 ASN A O 1
ATOM 1549 N N . LEU A 1 195 ? -23.431 -6.758 32.891 1.00 80.06 195 LEU A N 1
ATOM 1550 C CA . LEU A 1 195 ? -24.363 -5.682 33.246 1.00 80.06 195 LEU A CA 1
ATOM 1551 C C . LEU A 1 195 ? -25.848 -6.118 33.277 1.00 80.06 195 LEU A C 1
ATOM 1553 O O . LEU A 1 195 ? -26.532 -5.800 34.251 1.00 80.06 195 LEU A O 1
ATOM 1557 N N . PRO A 1 196 ? -26.377 -6.908 32.313 1.00 81.69 196 PRO A N 1
ATOM 1558 C CA . PRO A 1 196 ? -27.773 -7.349 32.360 1.00 81.69 196 PRO A CA 1
ATOM 1559 C C . PRO A 1 196 ? -28.109 -8.182 33.601 1.00 81.69 196 PRO A C 1
ATOM 1561 O O . PRO A 1 196 ? -29.215 -8.081 34.128 1.00 81.69 196 PRO A O 1
ATOM 1564 N N . LYS A 1 197 ? -27.158 -8.983 34.097 1.00 83.12 197 LYS A N 1
ATOM 1565 C CA . LYS A 1 197 ? -27.357 -9.806 35.293 1.00 83.12 197 LYS A CA 1
ATOM 1566 C C . LYS A 1 197 ? -27.398 -8.939 36.554 1.00 83.12 197 LYS A C 1
ATOM 1568 O O . LYS A 1 197 ? -28.279 -9.137 37.384 1.00 83.12 197 LYS A O 1
ATOM 1573 N N . GLN A 1 198 ? -26.538 -7.922 36.644 1.00 83.81 198 GLN A N 1
ATOM 1574 C CA . GLN A 1 198 ? -26.592 -6.931 37.728 1.00 83.81 198 GLN A CA 1
ATOM 1575 C C . GLN A 1 198 ? -27.921 -6.157 37.724 1.00 83.81 198 GLN A C 1
ATOM 1577 O O . GLN A 1 198 ? -28.538 -5.969 38.771 1.00 83.81 198 GLN A O 1
ATOM 1582 N N . MET A 1 199 ? -28.422 -5.763 36.546 1.00 85.50 199 MET A N 1
ATOM 1583 C CA . MET A 1 199 ? -29.727 -5.100 36.439 1.00 85.50 199 MET A CA 1
ATOM 1584 C C . MET A 1 199 ? -30.892 -6.019 36.830 1.00 85.50 199 MET A C 1
ATOM 1586 O O . MET A 1 199 ? -31.841 -5.561 37.462 1.00 85.50 199 MET A O 1
ATOM 1590 N N . GLN A 1 200 ? -30.831 -7.312 36.497 1.00 89.69 200 GLN A N 1
ATOM 1591 C CA . GLN A 1 200 ? -31.834 -8.290 36.933 1.00 89.69 200 GLN A CA 1
ATOM 1592 C C . GLN A 1 200 ? -31.834 -8.478 38.453 1.00 89.69 200 GLN A C 1
ATOM 1594 O O . GLN A 1 200 ? -32.904 -8.516 39.056 1.00 89.69 200 GLN A O 1
ATOM 1599 N N . GLU A 1 201 ? -30.662 -8.549 39.086 1.00 87.19 201 GLU A N 1
ATOM 1600 C CA . GLU A 1 201 ? -30.549 -8.606 40.548 1.00 87.19 201 GLU A CA 1
ATOM 1601 C C . GLU A 1 201 ? -31.163 -7.358 41.202 1.00 87.19 201 GLU A C 1
ATOM 1603 O O . GLU A 1 201 ? -31.937 -7.479 42.155 1.00 87.19 201 GLU A O 1
ATOM 1608 N N . LEU A 1 202 ? -30.924 -6.173 40.632 1.00 89.19 202 LEU A N 1
ATOM 1609 C CA . LEU A 1 202 ? -31.516 -4.919 41.102 1.00 89.19 202 LEU A CA 1
ATOM 1610 C C . LEU A 1 202 ? -33.044 -4.881 40.917 1.00 89.19 202 LEU A C 1
ATOM 1612 O O . LEU A 1 202 ? -33.771 -4.459 41.817 1.00 89.19 202 LEU A O 1
ATOM 1616 N N . LEU A 1 203 ? -33.555 -5.357 39.776 1.00 92.06 203 LEU A N 1
ATOM 1617 C CA . LEU A 1 203 ? -34.996 -5.464 39.517 1.00 92.06 203 LEU A CA 1
ATOM 1618 C C . LEU A 1 203 ? -35.676 -6.451 40.468 1.00 92.06 203 LEU A C 1
ATOM 1620 O O . LEU A 1 203 ? -36.764 -6.163 40.971 1.00 92.06 203 LEU A O 1
ATOM 1624 N N . ASN A 1 204 ? -35.032 -7.585 40.748 1.00 91.25 204 ASN A N 1
ATOM 1625 C CA . ASN A 1 204 ? -35.519 -8.568 41.709 1.00 91.25 204 ASN A CA 1
ATOM 1626 C C . ASN A 1 204 ? -35.551 -7.976 43.122 1.00 91.25 204 ASN A C 1
ATOM 1628 O O . ASN A 1 204 ? -36.567 -8.095 43.806 1.00 91.25 204 ASN A O 1
ATOM 1632 N N . ALA A 1 205 ? -34.503 -7.256 43.536 1.00 88.56 205 ALA A N 1
ATOM 1633 C CA . ALA A 1 205 ? -34.489 -6.537 44.808 1.00 88.56 205 ALA A CA 1
ATOM 1634 C C . ALA A 1 205 ? -35.622 -5.497 44.886 1.00 88.56 205 ALA A C 1
ATOM 1636 O O . ALA A 1 205 ? -36.361 -5.457 45.869 1.00 88.56 205 ALA A O 1
ATOM 1637 N N . ALA A 1 206 ? -35.838 -4.710 43.828 1.00 89.25 206 ALA A N 1
ATOM 1638 C CA . ALA A 1 206 ? -36.932 -3.741 43.760 1.00 89.25 206 ALA A CA 1
ATOM 1639 C C . ALA A 1 206 ? -38.321 -4.406 43.773 1.00 89.25 206 ALA A C 1
ATOM 1641 O O . ALA A 1 206 ? -39.267 -3.865 44.344 1.00 89.25 206 ALA A O 1
ATOM 1642 N N . ALA A 1 207 ? -38.481 -5.579 43.156 1.00 86.56 207 ALA A N 1
ATOM 1643 C CA . ALA A 1 207 ? -39.715 -6.359 43.224 1.00 86.56 207 ALA A CA 1
ATOM 1644 C C . ALA A 1 207 ? -39.980 -6.883 44.644 1.00 86.56 207 ALA A C 1
ATOM 1646 O O . ALA A 1 207 ? -41.109 -6.773 45.117 1.00 86.56 207 ALA A O 1
ATOM 1647 N N . ILE A 1 208 ? -38.947 -7.364 45.343 1.00 86.62 208 ILE A N 1
ATOM 1648 C CA . ILE A 1 208 ? -39.042 -7.789 46.746 1.00 86.62 208 ILE A CA 1
ATOM 1649 C C . ILE A 1 208 ? -39.426 -6.607 47.638 1.00 86.62 208 ILE A C 1
ATOM 1651 O O . ILE A 1 208 ? -40.355 -6.728 48.429 1.00 86.62 208 ILE A O 1
ATOM 1655 N N . ILE A 1 209 ? -38.773 -5.452 47.480 1.00 82.12 209 ILE A N 1
ATOM 1656 C CA . ILE A 1 209 ? -39.092 -4.232 48.239 1.00 82.12 209 ILE A CA 1
ATOM 1657 C C . ILE A 1 209 ? -40.541 -3.805 47.983 1.00 82.12 209 ILE A C 1
ATOM 1659 O O . ILE A 1 209 ? -41.280 -3.550 48.932 1.00 82.12 209 ILE A O 1
ATOM 1663 N N . ARG A 1 210 ? -40.976 -3.779 46.716 1.00 81.88 210 ARG A N 1
ATOM 1664 C CA . ARG A 1 210 ? -42.370 -3.473 46.363 1.00 81.88 210 ARG A CA 1
ATOM 1665 C C . ARG A 1 210 ? -43.348 -4.467 46.977 1.00 81.88 210 ARG A C 1
ATOM 1667 O O . ARG A 1 210 ? -44.363 -4.032 47.496 1.00 81.88 210 ARG A O 1
ATOM 1674 N N . GLY A 1 211 ? -43.049 -5.765 46.946 1.00 83.12 211 GLY A N 1
ATOM 1675 C CA . GLY A 1 211 ? -43.881 -6.799 47.564 1.00 83.12 211 GLY A CA 1
ATOM 1676 C C . GLY A 1 211 ? -43.940 -6.683 49.089 1.00 83.12 211 GLY A C 1
ATOM 1677 O O . GLY A 1 211 ? -45.011 -6.812 49.667 1.00 83.12 211 GLY A O 1
ATOM 1678 N N . ALA A 1 212 ? -42.818 -6.374 49.742 1.00 76.75 212 ALA A N 1
ATOM 1679 C CA . ALA A 1 212 ? -42.751 -6.179 51.190 1.00 76.75 212 ALA A CA 1
ATOM 1680 C C . ALA A 1 212 ? -43.499 -4.917 51.652 1.00 76.75 212 ALA A C 1
ATOM 1682 O O . ALA A 1 212 ? -44.114 -4.913 52.716 1.00 76.75 212 ALA A O 1
ATOM 1683 N N . LEU A 1 213 ? -43.462 -3.851 50.849 1.00 72.06 213 LEU A N 1
ATOM 1684 C CA . LEU A 1 213 ? -44.205 -2.610 51.091 1.00 72.06 213 LEU A CA 1
ATOM 1685 C C . LEU A 1 213 ? -45.664 -2.686 50.620 1.00 72.06 213 LEU A C 1
ATOM 1687 O O . LEU A 1 213 ? -46.446 -1.775 50.897 1.00 72.06 213 LEU A O 1
ATOM 1691 N N . TRP A 1 214 ? -46.053 -3.749 49.915 1.00 70.94 214 TRP A N 1
ATOM 1692 C CA . TRP A 1 214 ? -47.415 -3.915 49.436 1.00 70.94 214 TRP A CA 1
ATOM 1693 C C . TRP A 1 214 ? -48.340 -4.280 50.598 1.00 70.94 214 TRP A C 1
ATOM 1695 O O . TRP A 1 214 ? -48.338 -5.406 51.094 1.00 70.94 214 TRP A O 1
ATOM 1705 N N . LYS A 1 215 ? -49.176 -3.329 51.018 1.00 65.50 215 LYS A N 1
ATOM 1706 C CA . LYS A 1 215 ? -50.289 -3.577 51.940 1.00 65.50 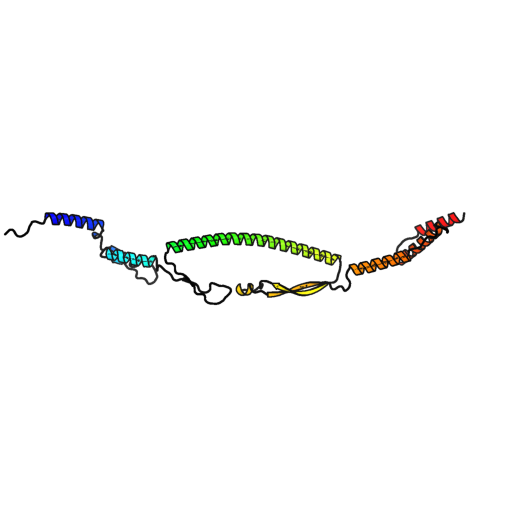215 LYS A CA 1
ATOM 1707 C C . LYS A 1 215 ? -51.607 -3.514 51.181 1.00 65.50 215 LYS A C 1
ATOM 1709 O O . LYS A 1 215 ? -51.914 -2.519 50.531 1.00 65.50 215 LYS A O 1
ATOM 1714 N N . GLN A 1 216 ? -52.399 -4.576 51.289 1.00 61.91 216 GLN A N 1
ATOM 1715 C CA . GLN A 1 216 ? -53.763 -4.595 50.776 1.00 61.91 216 GLN A CA 1
ATOM 1716 C C . GLN A 1 216 ? -54.658 -3.829 51.761 1.00 61.91 216 GLN A C 1
ATOM 1718 O O . GLN A 1 216 ? -54.786 -4.227 52.917 1.00 61.91 216 GLN A O 1
ATOM 1723 N N . LEU A 1 217 ? -55.219 -2.700 51.321 1.00 64.19 217 LEU A N 1
ATOM 1724 C CA . LEU A 1 217 ? -56.153 -1.903 52.119 1.00 64.19 217 LEU A CA 1
ATOM 1725 C C . LEU A 1 217 ? -57.521 -2.584 52.102 1.00 64.19 217 LEU A C 1
ATOM 1727 O O . LEU A 1 217 ? -58.036 -2.932 51.037 1.00 64.19 217 LEU A O 1
ATOM 1731 N N . ASP A 1 218 ? -58.087 -2.798 53.283 1.00 65.06 218 ASP A N 1
ATOM 1732 C CA . ASP A 1 218 ? -59.309 -3.575 53.458 1.00 65.06 218 ASP A CA 1
ATOM 1733 C C . ASP A 1 218 ? -60.518 -2.619 53.427 1.00 65.06 218 ASP A C 1
ATOM 1735 O O . ASP A 1 218 ? -60.662 -1.802 54.342 1.00 65.06 218 ASP A O 1
ATOM 1739 N N . PRO A 1 219 ? -61.406 -2.675 52.413 1.00 63.44 219 PRO A N 1
ATOM 1740 C CA . PRO A 1 219 ? -62.457 -1.670 52.195 1.00 63.44 219 PRO A CA 1
ATOM 1741 C C . PRO A 1 219 ? -63.560 -1.656 53.269 1.00 63.44 219 PRO A C 1
ATOM 1743 O O . PRO A 1 219 ? -64.472 -0.837 53.202 1.00 63.44 219 PRO A O 1
ATOM 1746 N N . LYS A 1 220 ? -63.509 -2.574 54.243 1.00 62.88 220 LYS A N 1
ATOM 1747 C CA . LYS A 1 220 ? -64.501 -2.729 55.322 1.00 62.88 220 LYS A CA 1
ATOM 1748 C C . LYS A 1 220 ? -64.080 -2.118 56.664 1.00 62.88 220 LYS A C 1
ATOM 1750 O O . LYS A 1 220 ? -64.867 -2.141 57.604 1.00 62.88 220 LYS A O 1
ATOM 1755 N N . LYS A 1 221 ? -62.853 -1.615 56.780 1.00 61.84 221 LYS A N 1
ATOM 1756 C CA . LYS A 1 221 ? -62.316 -0.946 57.977 1.00 61.84 221 LYS A CA 1
ATOM 1757 C C . LYS A 1 221 ? -61.990 0.512 57.643 1.00 61.84 221 LYS A C 1
ATOM 1759 O O . LYS A 1 221 ? -61.953 0.867 56.468 1.00 61.84 221 LYS A O 1
ATOM 1764 N N . ASP A 1 222 ? -61.755 1.345 58.659 1.00 70.38 222 ASP A N 1
ATOM 1765 C CA . ASP A 1 222 ? -61.483 2.779 58.490 1.00 70.38 222 ASP A CA 1
ATOM 1766 C C . ASP A 1 222 ? -60.290 3.039 57.556 1.00 70.38 222 ASP A C 1
ATOM 1768 O O . ASP A 1 222 ? -59.117 2.985 57.935 1.00 70.38 222 ASP A O 1
ATOM 1772 N N . PHE A 1 223 ? -60.614 3.339 56.299 1.00 64.00 223 PHE A N 1
ATOM 1773 C CA . PHE A 1 223 ? -59.668 3.521 55.202 1.00 64.00 223 PHE A CA 1
ATOM 1774 C C . PHE A 1 223 ? -58.652 4.635 55.496 1.00 64.00 223 PHE A C 1
ATOM 1776 O O . PHE A 1 223 ? -57.474 4.523 55.158 1.00 64.00 223 PHE A O 1
ATOM 1783 N N . LYS A 1 224 ? -59.094 5.689 56.200 1.00 66.31 224 LYS A N 1
ATOM 1784 C CA . LYS A 1 224 ? -58.259 6.834 56.592 1.00 66.31 224 LYS A CA 1
ATOM 1785 C C . LYS A 1 224 ? -57.169 6.431 57.596 1.00 66.31 224 LYS A C 1
ATOM 1787 O O . LYS A 1 224 ? -56.029 6.864 57.451 1.00 66.31 224 LYS A O 1
ATOM 1792 N N . GLN A 1 225 ? -57.489 5.573 58.568 1.00 67.75 225 GLN A N 1
ATOM 1793 C CA . GLN A 1 225 ? -56.523 5.102 59.568 1.00 67.75 225 GLN A CA 1
ATOM 1794 C C . GLN A 1 225 ? -55.515 4.120 58.963 1.00 67.75 225 GLN A C 1
ATOM 1796 O O . GLN A 1 225 ? -54.318 4.249 59.202 1.00 67.75 225 GLN A O 1
ATOM 1801 N N . GLN A 1 226 ? -55.966 3.212 58.092 1.00 65.81 226 GLN A N 1
ATOM 1802 C CA . GLN A 1 226 ? -55.062 2.285 57.401 1.00 65.81 226 GLN A CA 1
ATOM 1803 C C . GLN A 1 226 ? -54.078 3.000 56.470 1.00 65.81 226 GLN A C 1
ATOM 1805 O O . GLN A 1 226 ? -52.905 2.627 56.399 1.00 65.81 226 GLN A O 1
ATOM 1810 N N . LEU A 1 227 ? -54.533 4.049 55.777 1.00 68.69 227 LEU A N 1
ATOM 1811 C CA . LEU A 1 227 ? -53.654 4.890 54.968 1.00 68.69 227 LEU A CA 1
ATOM 1812 C C . LEU A 1 227 ? -52.606 5.592 55.829 1.00 68.69 227 LEU A C 1
ATOM 1814 O O . LEU A 1 227 ? -51.424 5.536 55.492 1.00 68.69 227 LEU A O 1
ATOM 1818 N N . LEU A 1 228 ? -53.011 6.189 56.951 1.00 69.00 228 LEU A N 1
ATOM 1819 C CA . LEU A 1 228 ? -52.094 6.863 57.870 1.00 69.00 228 LEU A CA 1
ATOM 1820 C C . LEU A 1 228 ? -51.050 5.902 58.449 1.00 69.00 228 LEU A C 1
ATOM 1822 O O . LEU A 1 228 ? -49.862 6.205 58.402 1.00 69.00 228 LEU A O 1
ATOM 1826 N N . GLU A 1 229 ? -51.447 4.713 58.902 1.00 69.00 229 GLU A N 1
ATOM 1827 C CA . GLU A 1 229 ? -50.504 3.698 59.389 1.00 69.00 229 GLU A CA 1
ATOM 1828 C C . GLU A 1 229 ? -49.543 3.212 58.295 1.00 69.00 229 GLU A C 1
ATOM 1830 O O . GLU A 1 229 ? -48.357 2.988 58.551 1.00 69.00 229 GLU A O 1
ATOM 1835 N N . SER A 1 230 ? -50.026 3.057 57.058 1.00 68.44 230 SER A N 1
ATOM 1836 C CA . SER A 1 230 ? -49.174 2.676 55.926 1.00 68.44 230 SER A CA 1
ATOM 1837 C C . SER A 1 230 ? -48.164 3.771 55.566 1.00 68.44 230 SER A C 1
ATOM 1839 O O . SER A 1 230 ? -46.998 3.467 55.304 1.00 68.44 230 SER A O 1
ATOM 1841 N N . LEU A 1 231 ? -48.576 5.041 55.626 1.00 70.31 231 LEU A N 1
ATOM 1842 C CA . LEU A 1 231 ? -47.727 6.205 55.379 1.00 70.31 231 LEU A CA 1
ATOM 1843 C C . LEU A 1 231 ? -46.672 6.362 56.475 1.00 70.31 231 LEU A C 1
ATOM 1845 O O . LEU A 1 231 ? -45.505 6.585 56.158 1.00 70.31 231 LEU A O 1
ATOM 1849 N N . ILE A 1 232 ? -47.046 6.164 57.741 1.00 70.75 232 ILE A N 1
ATOM 1850 C CA . ILE A 1 232 ? -46.115 6.202 58.876 1.00 70.75 232 ILE A CA 1
ATOM 1851 C C . ILE A 1 232 ? -45.073 5.087 58.742 1.00 70.75 232 ILE A C 1
ATOM 1853 O O . ILE A 1 232 ? -43.878 5.381 58.749 1.00 70.75 232 ILE A O 1
ATOM 1857 N N . ALA A 1 233 ? -45.494 3.841 58.505 1.00 68.69 233 ALA A N 1
ATOM 1858 C CA . ALA A 1 233 ? -44.571 2.715 58.333 1.00 68.69 233 ALA A CA 1
ATOM 1859 C C . ALA A 1 233 ? -43.608 2.912 57.144 1.00 68.69 233 ALA A C 1
ATOM 1861 O O . ALA A 1 233 ? -42.422 2.596 57.235 1.00 68.69 233 ALA A O 1
ATOM 1862 N N . SER A 1 234 ? -44.098 3.486 56.041 1.00 66.25 234 SER A N 1
ATOM 1863 C CA . SER A 1 234 ? -43.269 3.839 54.879 1.00 66.25 234 SER A CA 1
ATOM 1864 C C . SER A 1 234 ? -42.274 4.957 55.215 1.00 66.25 234 SER A C 1
ATOM 1866 O O . SER A 1 234 ? -41.109 4.898 54.825 1.00 66.25 234 SER A O 1
ATOM 1868 N N . SER A 1 235 ? -42.710 5.959 55.983 1.00 66.06 235 SER A N 1
ATOM 1869 C CA . SER A 1 235 ? -41.883 7.096 56.403 1.00 66.06 235 SER A CA 1
ATOM 1870 C C . SER A 1 235 ? -40.770 6.702 57.384 1.00 66.06 235 SER A C 1
ATOM 1872 O O . SER A 1 235 ? -39.656 7.216 57.293 1.00 66.06 235 SER A O 1
ATOM 1874 N N . GLU A 1 236 ? -41.024 5.746 58.282 1.00 66.38 236 GLU A N 1
ATOM 1875 C CA . GLU A 1 236 ? -40.029 5.226 59.226 1.00 66.38 236 GLU A CA 1
ATOM 1876 C C . GLU A 1 236 ? -38.937 4.409 58.527 1.00 66.38 236 GLU A C 1
ATOM 1878 O O . GLU A 1 236 ? -37.758 4.503 58.879 1.00 66.38 236 GLU A O 1
ATOM 1883 N N . LEU A 1 237 ? -39.309 3.642 57.499 1.00 64.88 237 LEU A N 1
ATOM 1884 C CA . LEU A 1 237 ? -38.355 2.920 56.657 1.00 64.88 237 LEU A CA 1
ATOM 1885 C C . LEU A 1 237 ? -37.467 3.885 55.859 1.00 64.88 237 LEU A C 1
ATOM 1887 O O . LEU A 1 237 ? -36.256 3.674 55.778 1.00 64.88 237 LEU A O 1
ATOM 1891 N N . LEU A 1 238 ? -38.034 4.983 55.350 1.00 62.53 238 LEU A N 1
ATOM 1892 C CA . LEU A 1 238 ? -37.271 6.052 54.698 1.00 62.53 238 LEU A CA 1
ATOM 1893 C C . LEU A 1 238 ? -36.328 6.771 55.680 1.00 62.53 238 LEU A C 1
ATOM 1895 O O . LEU A 1 238 ? -35.168 7.000 55.346 1.00 62.53 238 LEU A O 1
ATOM 1899 N N . LYS A 1 239 ? -36.763 7.034 56.922 1.00 61.97 239 LYS A N 1
ATOM 1900 C CA . LYS A 1 239 ? -35.909 7.562 58.010 1.00 61.97 239 LYS A CA 1
ATOM 1901 C C . LYS A 1 239 ? -34.702 6.658 58.301 1.00 61.97 239 LYS A C 1
ATOM 1903 O O . LYS A 1 239 ? -33.613 7.164 58.556 1.00 61.97 239 LYS A O 1
ATOM 1908 N N . LYS A 1 240 ? -34.875 5.330 58.261 1.00 60.66 240 LYS A N 1
ATOM 1909 C CA . LYS A 1 240 ? -33.783 4.361 58.484 1.00 60.66 240 LYS A CA 1
ATOM 1910 C C . LYS A 1 240 ? -32.823 4.226 57.296 1.00 60.66 240 LYS A C 1
ATOM 1912 O O . LYS A 1 240 ? -31.651 3.945 57.520 1.00 60.66 240 LYS A O 1
ATOM 1917 N N . GLY A 1 241 ? -33.303 4.393 56.062 1.00 54.22 241 GLY A N 1
ATOM 1918 C CA . GLY A 1 241 ? -32.490 4.244 54.845 1.00 54.22 241 GLY A CA 1
ATOM 1919 C C . GLY A 1 241 ? -31.753 5.515 54.409 1.00 54.22 241 GLY A C 1
ATOM 1920 O O . GLY A 1 241 ? -30.646 5.443 53.887 1.00 54.22 241 GLY A O 1
ATOM 1921 N N . THR A 1 242 ? -32.340 6.685 54.651 1.00 50.66 242 THR A N 1
ATOM 1922 C CA . THR A 1 242 ? -31.770 7.999 54.329 1.00 50.66 242 THR A CA 1
ATOM 1923 C C . THR A 1 242 ? -31.828 8.844 55.592 1.00 50.66 242 THR A C 1
ATOM 1925 O O . THR A 1 242 ? -32.894 9.334 55.951 1.00 50.66 242 THR A O 1
ATOM 1928 N N . GLY A 1 243 ? -30.714 8.995 56.307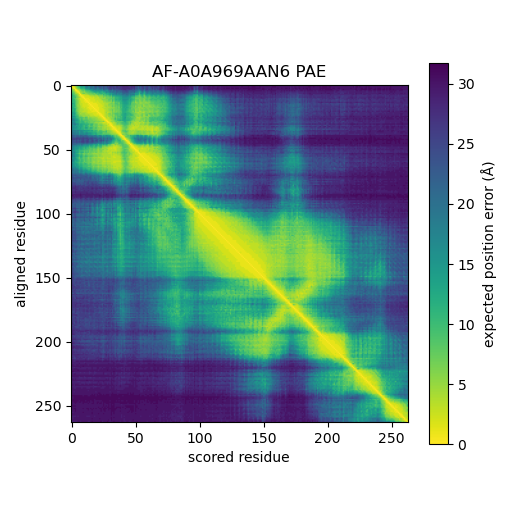 1.00 52.91 243 GLY A N 1
ATOM 1929 C CA . GLY A 1 243 ? -30.664 9.633 57.633 1.00 52.91 243 GLY A CA 1
ATOM 1930 C C . GLY A 1 243 ? -31.033 11.128 57.704 1.00 52.91 243 GLY A C 1
ATOM 1931 O O . GLY A 1 243 ? -30.650 11.785 58.665 1.00 52.91 243 GLY A O 1
ATOM 1932 N N . THR A 1 244 ? -31.734 11.694 56.715 1.00 48.56 244 THR A N 1
ATOM 1933 C CA . THR A 1 244 ? -32.004 13.135 56.570 1.00 48.56 244 THR A CA 1
ATOM 1934 C C . THR A 1 244 ? -33.318 13.424 55.823 1.00 48.56 244 THR A C 1
ATOM 1936 O O . THR A 1 244 ? -33.316 14.093 54.791 1.00 48.56 244 THR A O 1
ATOM 1939 N N . LEU A 1 245 ? -34.461 12.934 56.310 1.00 51.19 245 LEU A N 1
ATOM 1940 C CA . LEU A 1 245 ? -35.780 13.416 55.866 1.00 51.19 245 LEU A CA 1
ATOM 1941 C C . LEU A 1 245 ? -36.546 14.006 57.059 1.00 51.19 245 LEU A C 1
ATOM 1943 O O . LEU A 1 245 ? -36.922 13.296 57.992 1.00 51.19 245 LEU A O 1
ATOM 1947 N N . ASP A 1 246 ? -36.732 15.328 57.029 1.00 55.12 246 ASP A N 1
ATOM 1948 C CA . ASP A 1 246 ? -37.423 16.112 58.056 1.00 55.12 246 ASP A CA 1
ATOM 1949 C C . ASP A 1 246 ? -38.943 15.874 57.972 1.00 55.12 246 ASP A C 1
ATOM 1951 O O . ASP A 1 246 ? -39.644 16.408 57.111 1.00 55.12 246 ASP A O 1
ATOM 1955 N N . LEU A 1 247 ? -39.444 15.005 58.854 1.00 57.41 247 LEU A N 1
ATOM 1956 C CA . LEU A 1 247 ? -40.840 14.545 58.898 1.00 57.41 247 LEU A CA 1
ATOM 1957 C C . LEU A 1 247 ? -41.736 15.373 59.837 1.00 57.41 247 LEU A C 1
ATOM 1959 O O . LEU A 1 247 ? -42.899 15.032 60.052 1.00 57.41 247 LEU A O 1
ATOM 1963 N N . SER A 1 248 ? -41.234 16.506 60.333 1.00 58.59 248 SER A N 1
ATOM 1964 C CA . SER A 1 248 ? -41.934 17.395 61.271 1.00 58.59 248 SER A CA 1
ATOM 1965 C C . SER A 1 248 ? -43.256 17.976 60.740 1.00 58.59 248 SER A C 1
ATOM 1967 O O . SER A 1 248 ? -44.110 18.388 61.525 1.00 58.59 248 SER A O 1
ATOM 1969 N N . LYS A 1 249 ? -43.460 18.009 59.415 1.00 59.12 249 LYS A N 1
ATOM 1970 C CA . LYS A 1 249 ? -44.726 18.438 58.790 1.00 59.12 249 LYS A CA 1
ATOM 1971 C C . LYS A 1 249 ? -45.799 17.346 58.799 1.00 59.12 249 LYS A C 1
ATOM 1973 O O . LYS A 1 249 ? -46.942 17.638 59.132 1.00 59.12 249 LYS A O 1
ATOM 1978 N N . LEU A 1 250 ? -45.423 16.097 58.521 1.00 57.28 250 LEU A N 1
ATOM 1979 C CA . LEU A 1 250 ? -46.345 14.955 58.542 1.00 57.28 250 LEU A CA 1
ATOM 1980 C C . LEU A 1 250 ? -46.811 14.643 59.969 1.00 57.28 250 LEU A C 1
ATOM 1982 O O . LEU A 1 250 ? -47.994 14.422 60.198 1.00 57.28 250 LEU A O 1
ATOM 1986 N N . GLU A 1 251 ? -45.910 14.725 60.951 1.00 57.69 251 GLU A N 1
ATOM 1987 C CA . GLU A 1 251 ? -46.251 14.554 62.372 1.00 57.69 251 GLU A CA 1
ATOM 1988 C C . GLU A 1 251 ? -47.251 15.621 62.873 1.00 57.69 251 GLU A C 1
ATOM 1990 O O . GLU A 1 251 ? -48.090 15.341 63.731 1.00 57.69 251 GLU A O 1
ATOM 1995 N N . LYS A 1 252 ? -47.223 16.840 62.315 1.00 60.47 252 LYS A N 1
ATOM 1996 C CA . LYS A 1 252 ? -48.194 17.903 62.635 1.00 60.47 252 LYS A CA 1
ATOM 1997 C C . LYS A 1 252 ? -49.566 17.655 62.010 1.00 60.47 252 LYS A C 1
ATOM 1999 O O . LYS A 1 252 ? -50.568 17.825 62.699 1.00 60.47 252 LYS A O 1
ATOM 2004 N N . GLU A 1 253 ? -49.615 17.212 60.756 1.00 56.78 253 GLU A N 1
ATOM 2005 C CA . GLU A 1 253 ? -50.876 16.865 60.084 1.00 56.78 253 GLU A CA 1
ATOM 2006 C C . GLU A 1 253 ? -51.558 15.650 60.738 1.00 56.78 253 GLU A C 1
ATOM 2008 O O . GLU A 1 253 ? -52.777 15.638 60.903 1.00 56.78 253 GLU A O 1
ATOM 2013 N N . ILE A 1 254 ? -50.782 14.675 61.226 1.00 56.81 254 ILE A N 1
ATOM 2014 C CA . ILE A 1 254 ? -51.290 13.515 61.981 1.00 56.81 254 ILE A CA 1
ATOM 2015 C C . ILE A 1 254 ? -51.972 13.947 63.289 1.00 56.81 254 ILE A C 1
ATOM 2017 O O . ILE A 1 254 ? -53.082 13.504 63.586 1.00 56.81 254 ILE A O 1
ATOM 2021 N N . ASN A 1 255 ? -51.344 14.847 64.052 1.00 61.66 255 ASN A N 1
ATOM 2022 C CA . ASN A 1 255 ? -51.900 15.347 65.314 1.00 61.66 255 ASN A CA 1
ATOM 2023 C C . ASN A 1 255 ? -53.175 16.182 65.122 1.00 61.66 255 ASN A C 1
ATOM 2025 O O . ASN A 1 255 ? -54.017 16.249 66.018 1.00 61.66 255 ASN A O 1
ATOM 2029 N N . GLN A 1 256 ? -53.325 16.828 63.967 1.00 62.16 256 GLN A N 1
ATOM 2030 C CA . GLN A 1 256 ? -54.519 17.598 63.636 1.00 62.16 256 GLN A CA 1
ATOM 2031 C C . GLN A 1 256 ? -55.688 16.676 63.257 1.00 62.16 256 GLN A C 1
ATOM 2033 O O . GLN A 1 256 ? -56.791 16.843 63.769 1.00 62.16 256 GLN A O 1
ATOM 2038 N N . ILE A 1 257 ? -55.422 15.620 62.484 1.00 58.25 257 ILE A N 1
ATOM 2039 C CA . ILE A 1 257 ? -56.433 14.622 62.102 1.00 58.25 257 ILE A CA 1
ATOM 2040 C C . ILE A 1 257 ? -56.904 13.782 63.306 1.00 58.25 257 ILE A C 1
ATOM 2042 O O . ILE A 1 257 ? -58.081 13.439 63.385 1.00 58.25 257 ILE A O 1
ATOM 2046 N N . GLN A 1 258 ? -56.025 13.467 64.266 1.00 53.69 258 GLN A N 1
ATOM 2047 C CA . GLN A 1 258 ? -56.411 12.765 65.503 1.00 53.69 258 GLN A CA 1
ATOM 2048 C C . GLN A 1 258 ? -57.278 13.618 66.443 1.00 53.69 258 GLN A C 1
ATOM 2050 O O . GLN A 1 258 ? -58.048 13.066 67.229 1.00 53.69 258 GLN A O 1
ATOM 2055 N N . LYS A 1 259 ? -57.175 14.952 66.372 1.00 54.75 259 LYS A N 1
ATOM 2056 C CA . LYS A 1 259 ? -58.077 15.858 67.097 1.00 54.75 259 LYS A CA 1
ATOM 2057 C C . LYS A 1 259 ? -59.459 15.918 66.450 1.00 54.75 259 LYS A C 1
ATOM 2059 O O . LYS A 1 259 ? -60.443 15.855 67.168 1.00 54.75 259 LYS A O 1
ATOM 2064 N N . GLU A 1 260 ? -59.527 15.931 65.121 1.00 52.69 260 GLU A N 1
ATOM 2065 C CA . GLU A 1 260 ? -60.789 15.953 64.361 1.00 52.69 260 GLU A CA 1
ATOM 2066 C C . GLU A 1 260 ? -61.606 14.645 64.432 1.00 52.69 260 GLU A C 1
ATOM 2068 O O . GLU A 1 260 ? -62.766 14.643 64.044 1.00 52.69 260 GLU A O 1
ATOM 2073 N N . GLN A 1 261 ? -61.028 13.521 64.882 1.00 47.41 261 GLN A N 1
ATOM 2074 C CA . GLN A 1 261 ? -61.759 12.254 65.088 1.00 47.41 261 GLN A CA 1
ATOM 2075 C C . GLN A 1 261 ? -62.268 12.047 66.526 1.00 47.41 261 GLN A C 1
ATOM 2077 O O . GLN A 1 261 ? -63.027 11.110 66.760 1.00 47.41 261 GLN A O 1
ATOM 2082 N N . ASN A 1 262 ? -61.821 12.867 67.485 1.00 49.16 262 ASN A N 1
ATOM 2083 C CA . ASN A 1 262 ? -62.211 12.783 68.901 1.00 49.16 262 ASN A CA 1
ATOM 2084 C C . ASN A 1 262 ? -63.223 13.876 69.313 1.00 49.16 262 ASN A C 1
ATOM 2086 O O . ASN A 1 262 ? -63.549 13.981 70.498 1.00 49.16 262 ASN A O 1
ATOM 2090 N N . GLU A 1 263 ? -63.704 14.665 68.349 1.00 41.28 263 GLU A N 1
ATOM 2091 C CA . GLU A 1 263 ? -64.894 15.529 68.431 1.00 41.28 263 GLU A CA 1
ATOM 2092 C C . GLU A 1 263 ? -66.056 14.876 67.672 1.00 41.28 263 GLU A C 1
ATOM 2094 O O . GLU A 1 263 ? -67.205 14.990 68.158 1.00 41.28 263 GLU A O 1
#

Foldseek 3Di:
DPPDDDCVVVVVVVVVVVVVVCVVQVLVVPQDWAFPAPDDDPPDDGDTDTDGGPVSVVVSVVVNCCVVVDDQWDFDFDFDPDPQDDDGPTDTDTDNDPVVVVVVVVVVVVVVVVVVVVVVVVVVVVVVVVVVVVVVVVVVVVVVVVVCVVVVFDKDKDWDWDKDCADPPDPDPNRRRHIDIDTDIDIGGDDPDDPVRVVVVVVVVVVVVCVVLDDDQDPVDDSVVVVLVSVVVVVVVVCVVPVDDDCVVVVVVVVVVVVVVVD

Mean predicted aligned error: 18.61 Å

Secondary structure (DSSP, 8-state):
---S--THHHHHHHHHHHHHHHHHHTGGGPSEEEES-SS--TTS---EEEE-SHHHHHHHHHHHHHHHH--S---EEE----SSS-S---EEE----HHHHHHHHHHHHHHHHHHHHHHHHHHHHHHHHHHHHHHHHHHHHHHHHHHHHHHT--EEEEEEEEEESS-TT-SSHHHHTS-EEEEEEEEEE--SS-HHHHHHHHHHHHHHHHHHH-----TTS-HHHHHHHHHHHHHHHHHHHSS----HHHHHHHHHHHHHT--

Solvent-accessible surface area (backbone atoms only — not comparable to full-atom values): 15878 Å² total; per-residue (Å²): 136,85,84,74,83,86,55,65,66,61,52,53,52,52,50,50,53,51,52,52,50,35,63,74,71,48,61,81,67,46,69,41,80,41,67,63,55,93,66,93,52,97,87,61,71,89,50,72,42,78,30,76,44,71,67,53,48,52,52,50,47,54,54,46,48,43,66,74,74,43,77,86,56,63,77,48,72,46,69,60,85,51,89,85,57,94,68,74,51,66,49,78,50,77,48,92,44,71,71,60,47,51,53,49,51,51,51,49,51,50,52,51,51,54,50,49,53,53,49,51,53,50,50,52,51,52,52,52,50,53,52,51,49,53,53,49,51,50,52,51,49,55,51,50,50,53,51,44,64,74,69,64,68,53,68,44,82,43,74,42,79,41,81,33,77,41,32,87,90,56,92,45,71,70,61,21,63,37,68,36,75,42,79,40,82,39,86,40,84,62,63,96,67,59,70,71,59,56,52,48,54,52,50,51,51,51,49,49,53,51,57,73,69,60,73,86,82,60,92,89,52,70,61,70,58,56,49,50,53,51,50,50,57,53,50,53,53,46,45,73,75,43,90,79,66,88,56,72,64,59,59,50,54,50,58,52,53,59,52,70,72,76,111